Protein 4UUR (pdb70)

Foldseek 3Di:
DWQCVLLPHLVLLLQLLVQLLVCLVPPDLNVVVNVVDDDDCPVVSVQSSCCSNVVRPHPNSNCVPPNDCPVLVVLVVDAAAPSNLVSSLVSSLVSLVVRPPPPVVSVVVSVVSSVVSVSNHDHD/DFLCVLLVHLVSLLQLLVQLVVCCCPPVLNPVVVVVDDDDCPVVSVLSSLPSCVVSPHDNRNCVPPNDPVPLVVLVVDAAAPSNLVSSLVSSLVSLVVRPPPPVSSVVVSVVSNVVSVVNHPDD

CATH classification: 1.10.490.10

Secondary structure (DSSP, 8-state):
--HHHHTTTHHHHHHHHHHHHHHHTT-GGGHHHHHTSPSP-HHHHHHHHHHHHHHTTS--SHHHHH----HHHHTTTS---HHHHHHHHHHHHHHHHHH---HHHHHHHHHHHHHHHHHH----/--HHHHTTTHHHHHHHHHHHHHHHTT-GGGHHHHHTS-S-SHHHHHHHHHHHHHHTTS--HHHHHH----HHHHHTTS---HHHHHHHHHHHHHHHHHH---HHHHHHHHHHHHHHHHHH----

Nearest PDB structures (foldseek):
  4uur-assembly2_B  TM=1.002E+00  e=1.959E-17  Pseudoalteromonas haloplanktis
  2xyk-assembly1_A  TM=9.736E-01  e=2.071E-09  Agrobacterium tumefaciens
  5v3u-assembly1_A  TM=9.401E-01  e=1.567E-07  Bacillus anthracis
  5v3v-assembly1_B  TM=9.291E-01  e=1.345E-07  Bacillus anthracis
  5d1v-assembly1_B  TM=9.268E-01  e=1.649E-07  Chloroflexus aurantiacus J-10-fl

Organism: Pseudoalteromonas translucida (strain TAC 125) (NCBI:txid326442)

Structure (mmCIF, N/CA/C/O backbone):
data_4UUR
#
_entry.id   4UUR
#
_cell.length_a   42.910
_cell.length_b   72.250
_cell.length_c   88.310
_cell.angle_alpha   90.00
_cell.angle_beta   90.00
_cell.angle_gamma   90.00
#
_symmetry.space_group_name_H-M   'P 21 21 21'
#
loop_
_entity.id
_entity.type
_entity.pdbx_description
1 polymer 'PUTATIVE HEMOGLOBIN-LIKE OXYGEN-BINDING PROTEIN'
2 non-polymer 'PROTOPORPHYRIN IX CONTAINING FE'
3 water water
#
loop_
_atom_site.group_PDB
_atom_site.id
_atom_site.type_symbol
_atom_site.label_atom_id
_atom_site.label_alt_id
_atom_site.label_comp_id
_atom_site.label_asym_id
_atom_site.label_entity_id
_atom_site.label_seq_id
_atom_site.pdbx_PDB_ins_code
_atom_site.Cartn_x
_atom_site.Cartn_y
_atom_site.Cartn_z
_atom_site.occupancy
_atom_site.B_iso_or_equiv
_atom_site.auth_seq_id
_atom_site.auth_comp_id
_atom_site.auth_asym_id
_atom_site.auth_atom_id
_atom_site.pdbx_PDB_model_num
ATOM 1 N N . LYS A 1 22 ? 19.827 19.698 60.716 1.00 51.59 22 LYS A N 1
ATOM 2 C CA . LYS A 1 22 ? 19.742 21.186 60.909 1.00 54.99 22 LYS A CA 1
ATOM 3 C C . LYS A 1 22 ? 20.324 21.858 59.667 1.00 53.13 22 LYS A C 1
ATOM 4 O O . LYS A 1 22 ? 21.346 21.417 59.147 1.00 57.59 22 LYS A O 1
ATOM 10 N N . THR A 1 23 ? 19.663 22.894 59.170 1.00 52.28 23 THR A N 1
ATOM 11 C CA . THR A 1 23 ? 20.140 23.642 57.993 1.00 50.89 23 THR A CA 1
ATOM 12 C C . THR A 1 23 ? 21.193 24.689 58.357 1.00 54.33 23 THR A C 1
ATOM 13 O O . THR A 1 23 ? 21.252 25.146 59.513 1.00 56.33 23 THR A O 1
ATOM 17 N N . PRO A 1 24 ? 22.030 25.083 57.373 1.00 53.72 24 PRO A N 1
ATOM 18 C CA . PRO A 1 24 ? 22.964 26.187 57.554 1.00 48.48 24 PRO A CA 1
ATOM 19 C C . PRO A 1 24 ? 22.276 27.430 58.106 1.00 46.91 24 PRO A C 1
ATOM 20 O O . PRO A 1 24 ? 22.781 28.070 59.027 1.00 48.75 24 PRO A O 1
ATOM 24 N N . TYR A 1 25 ? 21.106 27.745 57.579 1.00 47.15 25 TYR A N 1
ATOM 25 C CA . TYR A 1 25 ? 20.316 28.853 58.088 1.00 45.49 25 TYR A CA 1
ATOM 26 C C . TYR A 1 25 ? 20.088 28.704 59.566 1.00 52.24 25 TYR A C 1
ATOM 27 O O . TYR A 1 25 ? 20.230 29.674 60.321 1.00 54.51 25 TYR A O 1
ATOM 36 N N . GLU A 1 26 ? 19.730 27.495 59.997 1.00 53.88 26 GLU A N 1
ATOM 37 C CA . GLU A 1 26 ? 19.394 27.288 61.420 1.00 55.96 26 GLU A CA 1
ATOM 38 C C . GLU A 1 26 ? 20.642 27.424 62.300 1.00 45.69 26 GLU A C 1
ATOM 39 O O . GLU A 1 26 ? 20.618 28.152 63.272 1.00 44.44 26 GLU A O 1
ATOM 45 N N . ILE A 1 27 ? 21.711 26.745 61.905 1.00 39.71 27 ILE A N 1
ATOM 46 C CA . ILE A 1 27 ? 22.968 26.744 62.597 1.00 40.76 27 ILE A CA 1
ATOM 47 C C . ILE A 1 27 ? 23.535 28.163 62.767 1.00 43.26 27 ILE A C 1
ATOM 48 O O . ILE A 1 27 ? 24.008 28.509 63.830 1.00 41.92 27 ILE A O 1
ATOM 53 N N . LEU A 1 28 ? 23.453 28.986 61.717 1.00 47.29 28 LEU A N 1
ATOM 54 C CA . LEU A 1 28 ? 23.921 30.385 61.744 1.00 45.40 28 LEU A CA 1
ATOM 55 C C . LEU A 1 28 ? 22.989 31.393 62.428 1.00 43.71 28 LEU A C 1
ATOM 56 O O . LEU A 1 28 ? 23.276 32.578 62.390 1.00 44.44 28 LEU A O 1
ATOM 61 N N . GLY A 1 29 ? 21.884 30.952 63.040 1.00 45.30 29 GLY A N 1
ATOM 62 C CA . GLY A 1 29 ? 21.000 31.866 63.794 1.00 41.57 29 GLY A CA 1
ATOM 63 C C . GLY A 1 29 ? 19.895 32.484 62.976 1.00 45.34 29 GLY A C 1
ATOM 64 O O . GLY A 1 29 ? 19.304 33.475 63.389 1.00 45.55 29 GLY A O 1
ATOM 65 N N . GLY A 1 30 ? 19.619 31.917 61.802 1.00 42.56 30 GLY A N 1
ATOM 66 C CA . GLY A 1 30 ? 18.567 32.417 60.940 1.00 41.48 30 GLY A CA 1
ATOM 67 C C . GLY A 1 30 ? 18.854 33.740 60.220 1.00 47.38 30 GLY A C 1
ATOM 68 O O . GLY A 1 30 ? 19.941 33.945 59.655 1.00 48.34 30 GLY A O 1
ATOM 69 N N . GLU A 1 31 ? 17.854 34.615 60.236 1.00 45.54 31 GLU A N 1
ATOM 70 C CA . GLU A 1 31 ? 17.855 35.877 59.527 1.00 50.70 31 GLU A CA 1
ATOM 71 C C . GLU A 1 31 ? 19.050 36.765 59.869 1.00 49.17 31 GLU A C 1
ATOM 72 O O . GLU A 1 31 ? 19.790 37.201 58.949 1.00 48.10 31 GLU A O 1
ATOM 78 N N . ALA A 1 32 ? 19.198 37.046 61.166 1.00 41.77 32 ALA A N 1
ATOM 79 C CA . ALA A 1 32 ? 20.312 37.810 61.706 1.00 43.97 32 ALA A CA 1
ATOM 80 C C . ALA A 1 32 ? 21.703 37.276 61.256 1.00 40.26 32 ALA A C 1
ATOM 81 O O . ALA A 1 32 ? 22.616 38.051 61.028 1.00 44.87 32 ALA A O 1
ATOM 83 N N . GLY A 1 33 ? 21.815 35.964 61.102 1.00 38.78 33 GLY A N 1
ATOM 84 C CA . GLY A 1 33 ? 23.010 35.320 60.588 1.00 37.79 33 GLY A CA 1
ATOM 85 C C . GLY A 1 33 ? 23.210 35.572 59.106 1.00 40.62 33 GLY A C 1
ATOM 86 O O . GLY A 1 33 ? 24.310 35.876 58.671 1.00 38.20 33 GLY A O 1
ATOM 87 N N . ALA A 1 34 ? 22.154 35.407 58.309 1.00 41.22 34 ALA A N 1
ATOM 88 C CA . ALA A 1 34 ? 22.227 35.702 56.872 1.00 40.13 34 ALA A CA 1
ATOM 89 C C . ALA A 1 34 ? 22.514 37.181 56.615 1.00 38.01 34 ALA A C 1
ATOM 90 O O . ALA A 1 34 ? 23.384 37.512 55.826 1.00 34.95 34 ALA A O 1
ATOM 92 N N . LEU A 1 35 ? 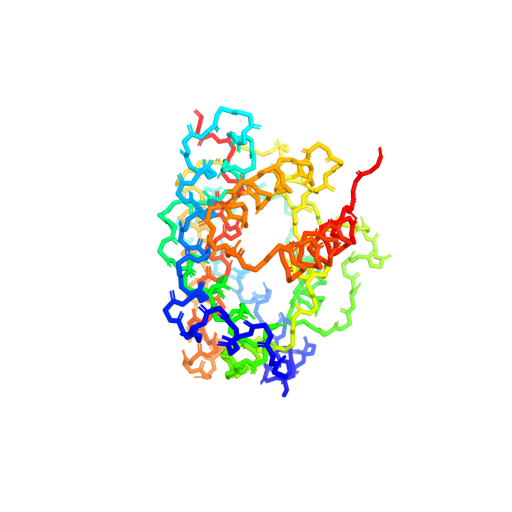21.780 38.061 57.294 1.00 37.83 35 LEU A N 1
ATOM 93 C CA . LEU A 1 35 ? 22.046 39.504 57.238 1.00 36.66 35 LEU A CA 1
ATOM 94 C C . LEU A 1 35 ? 23.495 39.838 57.555 1.00 36.18 35 LEU A C 1
ATOM 95 O O . LEU A 1 35 ? 24.104 40.577 56.807 1.00 30.98 35 LEU A O 1
ATOM 100 N N . ALA A 1 36 ? 24.026 39.300 58.651 1.00 33.51 36 ALA A N 1
ATOM 101 C CA . ALA A 1 36 ? 25.407 39.590 59.053 1.00 34.88 36 ALA A CA 1
ATOM 102 C C . ALA A 1 36 ? 26.428 39.138 58.039 1.00 31.32 36 ALA A C 1
ATOM 103 O O . ALA A 1 36 ? 27.413 39.804 57.867 1.00 34.60 36 ALA A O 1
ATOM 105 N N . ILE A 1 37 ? 26.217 38.005 57.386 1.00 33.53 37 ILE A N 1
ATOM 106 C CA . ILE A 1 37 ? 27.115 37.555 56.315 1.00 32.97 37 ILE A CA 1
ATOM 107 C C . ILE A 1 37 ? 27.106 38.482 55.068 1.00 32.54 37 ILE A C 1
ATOM 108 O O . ILE A 1 37 ? 28.167 38.844 54.488 1.00 30.62 37 ILE A O 1
ATOM 113 N N . ALA A 1 38 ? 25.908 38.848 54.655 1.00 29.86 38 ALA A N 1
ATOM 114 C CA . ALA A 1 38 ? 25.724 39.680 53.494 1.00 30.18 38 ALA A CA 1
ATOM 115 C C . ALA A 1 38 ? 26.395 41.027 53.737 1.00 30.67 38 ALA A C 1
ATOM 116 O O . ALA A 1 38 ? 27.123 41.555 52.885 1.00 30.08 38 ALA A O 1
ATOM 118 N N . ASN A 1 39 ? 26.160 41.585 54.919 1.00 27.66 39 ASN A N 1
ATOM 119 C CA . ASN A 1 39 ? 26.692 42.865 55.230 1.00 27.70 39 ASN A CA 1
ATOM 120 C C . ASN A 1 39 ? 28.160 42.885 55.449 1.00 26.04 39 ASN A C 1
ATOM 121 O O . ASN A 1 39 ? 28.782 43.822 55.028 1.00 26.99 39 ASN A O 1
ATOM 126 N N . ARG A 1 40 ? 28.696 41.898 56.135 1.00 25.26 40 ARG A N 1
ATOM 127 C CA . ARG A 1 40 ? 30.140 41.772 56.358 1.00 25.70 40 ARG A CA 1
ATOM 128 C C . ARG A 1 40 ? 30.883 41.615 55.024 1.00 25.81 40 ARG A C 1
ATOM 129 O O . ARG A 1 40 ? 31.945 42.203 54.827 1.00 25.75 40 ARG A O 1
ATOM 137 N N . PHE A 1 41 ? 30.317 40.814 54.124 1.00 24.66 41 PHE A N 1
ATOM 138 C CA . PHE A 1 41 ? 30.867 40.587 52.784 1.00 25.98 41 PHE A CA 1
ATOM 139 C C . PHE A 1 41 ? 31.117 41.909 52.056 1.00 25.84 41 PHE A C 1
ATOM 140 O O . PHE A 1 41 ? 32.218 42.159 51.592 1.00 27.40 41 PHE A O 1
ATOM 148 N N . TYR A 1 42 ? 30.092 42.753 51.976 1.00 24.32 42 TYR A N 1
ATOM 149 C CA . TYR A 1 42 ? 30.201 44.031 51.281 1.00 24.41 42 TYR A CA 1
ATOM 150 C C . TYR A 1 42 ? 31.025 45.021 52.089 1.00 25.51 42 TYR A C 1
ATOM 151 O O . TYR A 1 42 ? 31.714 45.873 51.532 1.00 26.19 42 TYR A O 1
ATOM 160 N N . ASP A 1 43 ? 30.969 44.917 53.407 1.00 24.14 43 ASP A N 1
ATOM 161 C CA . ASP A 1 43 ? 31.760 45.796 54.243 1.00 26.27 43 ASP A CA 1
ATOM 162 C C . ASP A 1 43 ? 33.240 45.650 53.962 1.00 27.67 43 ASP A C 1
ATOM 163 O O . ASP A 1 43 ? 33.974 46.639 53.882 1.00 31.53 43 ASP A O 1
ATOM 168 N N . ILE A 1 44 ? 33.655 44.403 53.766 1.00 27.51 44 ILE A N 1
ATOM 169 C CA . ILE A 1 44 ? 35.033 44.054 53.488 1.00 28.32 44 ILE A CA 1
ATOM 170 C C . ILE A 1 44 ? 35.376 44.377 52.038 1.00 29.92 44 ILE A C 1
ATOM 171 O O . ILE A 1 44 ? 36.452 44.936 51.766 1.00 30.91 44 ILE A O 1
ATOM 176 N N . MET A 1 45 ? 34.464 44.033 51.117 1.00 28.87 45 MET A N 1
ATOM 177 C CA . MET A 1 45 ? 34.679 44.295 49.714 1.00 29.72 45 MET A CA 1
ATOM 178 C C . MET A 1 45 ? 34.960 45.765 49.465 1.00 32.62 45 MET A C 1
ATOM 179 O O . MET A 1 45 ? 35.789 46.099 48.601 1.00 32.46 45 MET A O 1
ATOM 184 N N . ALA A 1 46 ? 34.220 46.621 50.181 1.00 31.62 46 ALA A N 1
ATOM 185 C CA . ALA A 1 46 ? 34.230 48.065 49.963 1.00 32.80 46 ALA A CA 1
ATOM 186 C C . ALA A 1 46 ? 35.494 48.792 50.481 1.00 32.01 46 ALA A C 1
ATOM 187 O O . ALA A 1 46 ? 35.690 49.984 50.225 1.00 32.81 46 ALA A O 1
ATOM 189 N N . THR A 1 47 ? 36.353 48.093 51.188 1.00 32.93 47 THR A N 1
ATOM 190 C CA . THR A 1 47 ? 37.508 48.737 51.741 1.00 35.14 47 THR A CA 1
ATOM 191 C C . THR A 1 47 ? 38.796 48.013 51.551 1.00 34.60 47 THR A C 1
ATOM 192 O O . THR A 1 47 ? 39.818 48.525 51.884 1.00 34.22 47 THR A O 1
ATOM 196 N N . ASP A 1 48 ? 38.749 46.791 51.074 1.00 41.32 48 ASP A N 1
ATOM 197 C CA . ASP A 1 48 ? 39.950 46.010 51.051 1.00 44.45 48 ASP A CA 1
ATOM 198 C C . ASP A 1 48 ? 40.545 46.234 49.681 1.00 42.53 48 ASP A C 1
ATOM 199 O O . ASP A 1 48 ? 39.807 46.294 48.686 1.00 40.98 48 ASP A O 1
ATOM 204 N N . GLU A 1 49 ? 41.871 46.347 49.642 1.00 43.26 49 GLU A N 1
ATOM 205 C CA . GLU A 1 49 ? 42.569 46.821 48.439 1.00 47.87 49 GLU A CA 1
ATOM 206 C C . GLU A 1 49 ? 42.462 45.795 47.360 1.00 38.47 49 GLU A C 1
ATOM 207 O O . GLU A 1 49 ? 41.986 46.072 46.277 1.00 42.74 49 GLU A O 1
ATOM 213 N N . TYR A 1 50 ? 42.862 44.580 47.653 1.00 35.44 50 TYR A N 1
ATOM 214 C CA . TYR A 1 50 ? 42.796 43.549 46.637 1.00 35.57 50 TYR A CA 1
ATOM 215 C C . TYR A 1 50 ? 41.440 43.387 45.930 1.00 35.08 50 TYR A C 1
ATOM 216 O O . TYR A 1 50 ? 41.397 42.766 44.884 1.00 32.29 50 TYR A O 1
ATOM 225 N N . ALA A 1 51 ? 40.334 43.868 46.527 1.00 36.48 51 ALA A N 1
ATOM 226 C CA . ALA A 1 51 ? 39.003 43.704 45.921 1.00 37.56 51 ALA A CA 1
ATOM 227 C C . ALA A 1 51 ? 38.430 44.996 45.296 1.00 36.88 51 ALA A C 1
ATOM 228 O O . ALA A 1 51 ? 37.275 44.989 44.784 1.00 32.94 51 ALA A O 1
ATOM 230 N N . LYS A 1 52 ? 39.194 46.087 45.313 1.00 33.86 52 LYS A N 1
ATOM 231 C CA . LYS A 1 52 ? 38.737 47.306 44.637 1.00 37.68 52 LYS A CA 1
ATOM 232 C C . LYS A 1 52 ? 38.141 47.008 43.253 1.00 35.01 52 LYS A C 1
ATOM 233 O O . LYS A 1 52 ? 37.085 47.505 42.926 1.00 38.70 52 LYS A O 1
ATOM 239 N N . PRO A 1 53 ? 38.800 46.181 42.448 1.00 35.02 53 PRO A N 1
ATOM 240 C CA . PRO A 1 53 ? 38.246 45.947 41.118 1.00 35.22 53 PRO A CA 1
ATOM 241 C C . PRO A 1 53 ? 36.841 45.347 41.156 1.00 32.72 53 PRO A C 1
ATOM 242 O O . PRO A 1 53 ? 35.945 45.845 40.510 1.00 29.16 53 PRO A O 1
ATOM 246 N N . LEU A 1 54 ? 36.637 44.340 41.988 1.00 31.44 54 LEU A N 1
ATOM 247 C CA . LEU A 1 54 ? 35.309 43.794 42.187 1.00 27.70 54 LEU A CA 1
ATOM 248 C C . LEU A 1 54 ? 34.336 44.835 42.733 1.00 27.65 54 LEU A C 1
ATOM 249 O O . LEU A 1 54 ? 33.192 44.917 42.297 1.00 30.67 54 LEU A O 1
ATOM 254 N N . TYR A 1 55 ? 34.794 45.650 43.669 1.00 28.21 55 TYR A N 1
ATOM 255 C CA . TYR A 1 55 ? 34.008 46.691 44.248 1.00 28.63 55 TYR A CA 1
ATOM 256 C C . TYR A 1 55 ? 33.524 47.722 43.213 1.00 29.57 55 TYR A C 1
ATOM 257 O O . TYR A 1 55 ? 32.356 48.142 43.206 1.00 30.06 55 TYR A O 1
ATOM 266 N N . ASP A 1 56 ? 34.430 48.117 42.353 1.00 33.62 56 ASP A N 1
ATOM 267 C CA . ASP A 1 56 ? 34.166 49.073 41.275 1.00 34.50 56 ASP A CA 1
ATOM 268 C C . ASP A 1 56 ? 33.117 48.601 40.207 1.00 35.50 56 ASP A C 1
ATOM 269 O O . ASP A 1 56 ? 32.580 49.388 39.444 1.00 37.63 56 ASP A O 1
ATOM 274 N N . MET A 1 57 ? 32.799 47.330 40.157 1.00 34.72 57 MET A N 1
ATOM 275 C CA . MET A 1 57 ? 31.721 46.890 39.315 1.00 35.53 57 MET A CA 1
ATOM 276 C C . MET A 1 57 ? 30.353 47.212 39.959 1.00 33.64 57 MET A C 1
ATOM 277 O O . MET A 1 57 ? 29.287 47.090 39.319 1.00 29.94 57 MET A O 1
ATOM 282 N N . HIS A 1 58 ? 30.370 47.638 41.211 1.00 30.47 58 HIS A N 1
ATOM 283 C CA . HIS A 1 58 ? 29.110 47.902 41.895 1.00 32.30 58 HIS A CA 1
ATOM 284 C C . HIS A 1 58 ? 28.795 49.403 41.912 1.00 34.21 58 HIS A C 1
ATOM 285 O O . HIS A 1 58 ? 29.457 50.149 42.592 1.00 36.19 58 HIS A O 1
ATOM 292 N N . PRO A 1 59 ? 27.762 49.837 41.187 1.00 38.70 59 PRO A N 1
ATOM 293 C CA . PRO A 1 59 ? 27.336 51.238 41.276 1.00 39.81 59 PRO A CA 1
ATOM 294 C C . PRO A 1 59 ? 26.799 51.536 42.672 1.00 41.71 59 PRO A C 1
ATOM 295 O O .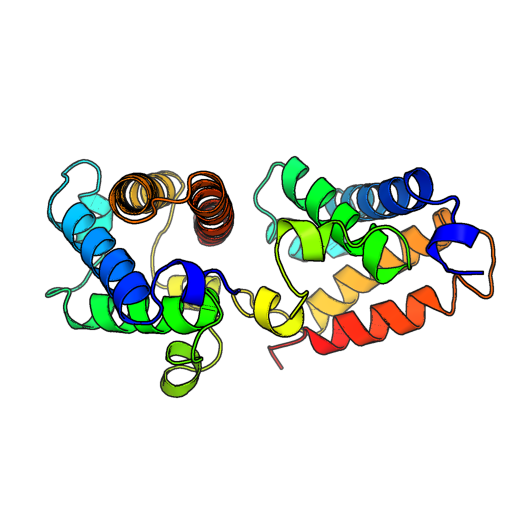 PRO A 1 59 ? 26.068 50.731 43.247 1.00 42.30 59 PRO A O 1
ATOM 299 N N . LEU A 1 60 ? 27.206 52.663 43.234 1.00 39.90 60 LEU A N 1
ATOM 300 C CA . LEU A 1 60 ? 26.883 52.950 44.605 1.00 42.75 60 LEU A CA 1
ATOM 301 C C . LEU A 1 60 ? 25.549 53.650 44.636 1.00 47.81 60 LEU A C 1
ATOM 302 O O . LEU A 1 60 ? 25.069 54.109 43.603 1.00 54.71 60 LEU A O 1
ATOM 307 N N . PRO A 1 61 ? 24.908 53.697 45.802 1.00 42.15 61 PRO A N 1
ATOM 308 C CA . PRO A 1 61 ? 25.293 53.037 47.027 1.00 38.19 61 PRO A CA 1
ATOM 309 C C . PRO A 1 61 ? 24.898 51.553 47.002 1.00 37.79 61 PRO A C 1
ATOM 310 O O . PRO A 1 61 ? 24.074 51.146 46.179 1.00 37.53 61 PRO A O 1
ATOM 314 N N . LEU A 1 62 ? 25.448 50.780 47.945 1.00 34.67 62 LEU A N 1
ATOM 315 C CA . LEU A 1 62 ? 25.190 49.354 48.064 1.00 34.07 62 LEU A CA 1
ATOM 316 C C . LEU A 1 62 ? 23.886 48.897 48.708 1.00 35.29 62 LEU A C 1
ATOM 317 O O . LEU A 1 62 ? 23.663 47.680 48.875 1.00 33.26 62 LEU A O 1
ATOM 322 N N . ASP A 1 63 ? 23.007 49.820 49.046 1.00 37.91 63 ASP A N 1
ATOM 323 C CA . ASP A 1 63 ? 21.836 49.454 49.868 1.00 41.54 63 ASP A CA 1
ATOM 324 C C . ASP A 1 63 ? 21.021 48.306 49.266 1.00 39.19 63 ASP A C 1
ATOM 325 O O . ASP A 1 63 ? 20.718 47.307 49.951 1.00 38.48 63 ASP A O 1
ATOM 330 N N . ARG A 1 64 ? 20.724 48.400 47.974 1.00 36.18 64 ARG A N 1
ATOM 331 C CA . ARG A 1 64 ? 19.854 47.405 47.337 1.00 38.99 64 ARG A CA 1
ATOM 332 C C . ARG A 1 64 ? 20.539 46.044 47.199 1.00 39.64 64 ARG A C 1
ATOM 333 O O . ARG A 1 64 ? 19.875 45.022 47.456 1.00 39.32 64 ARG A O 1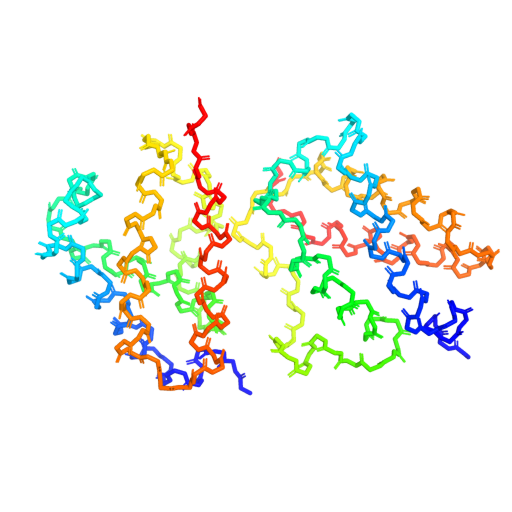
ATOM 341 N N . ILE A 1 65 ? 21.816 46.020 46.762 1.00 30.45 65 ILE A N 1
ATOM 342 C CA . ILE A 1 65 ? 22.510 44.744 46.581 1.00 32.44 65 ILE A CA 1
ATOM 343 C C . ILE A 1 65 ? 22.799 44.056 47.934 1.00 30.99 65 ILE A C 1
ATOM 344 O O . ILE A 1 65 ? 22.801 42.826 48.016 1.00 29.01 65 ILE A O 1
ATOM 349 N N . ARG A 1 66 ? 23.060 44.846 48.985 1.00 29.92 66 ARG A N 1
ATOM 350 C CA . ARG A 1 66 ? 23.147 44.281 50.314 1.00 30.34 66 ARG A CA 1
ATOM 351 C C . ARG A 1 66 ? 21.859 43.474 50.638 1.00 31.33 66 ARG A C 1
ATOM 352 O O . ARG A 1 66 ? 21.933 42.297 51.056 1.00 26.96 66 ARG A O 1
ATOM 360 N N . GLN A 1 67 ? 20.713 44.120 50.422 1.00 32.13 67 GLN A N 1
ATOM 361 C CA . GLN A 1 67 ? 19.393 43.558 50.698 1.00 34.11 67 GLN A CA 1
ATOM 362 C C . GLN A 1 67 ? 19.112 42.363 49.785 1.00 32.92 67 GLN A C 1
ATOM 363 O O . GLN A 1 67 ? 18.719 41.293 50.234 1.00 31.15 67 GLN A O 1
ATOM 369 N N . VAL A 1 68 ? 19.355 42.524 48.495 1.00 34.65 68 VAL A N 1
ATOM 370 C CA . VAL A 1 68 ? 19.128 41.426 47.545 1.00 32.51 68 VAL A CA 1
ATOM 371 C C . VAL A 1 68 ? 19.981 40.220 47.865 1.00 33.02 68 VAL A C 1
ATOM 372 O O . VAL A 1 68 ? 19.479 39.111 47.900 1.00 33.68 68 VAL A O 1
ATOM 376 N N . PHE A 1 69 ? 21.285 40.417 48.086 1.00 36.97 69 PHE A N 1
ATOM 377 C CA . PHE A 1 69 ? 22.172 39.291 48.411 1.00 33.12 69 PHE A CA 1
ATOM 378 C C . PHE A 1 69 ? 21.679 38.591 49.671 1.00 33.23 69 PHE A C 1
ATOM 379 O O . PHE A 1 69 ? 21.717 37.381 49.733 1.00 32.65 69 PHE A O 1
ATOM 387 N N . PHE A 1 70 ? 21.236 39.345 50.670 1.00 32.25 70 PHE A N 1
ATOM 388 C CA . PHE A 1 70 ? 20.651 38.750 51.884 1.00 37.80 70 PHE A CA 1
ATOM 389 C C . PHE A 1 70 ? 19.455 37.849 51.546 1.00 41.51 70 PHE A C 1
ATOM 390 O O . PHE A 1 70 ? 19.416 36.666 51.947 1.00 40.95 70 PHE A O 1
ATOM 398 N N . GLU A 1 71 ? 18.497 38.420 50.803 1.00 41.56 71 GLU A N 1
ATOM 399 C CA . GLU A 1 71 ? 17.340 37.691 50.313 1.00 39.36 71 GLU A CA 1
ATOM 400 C C . GLU A 1 71 ? 17.782 36.420 49.674 1.00 37.68 71 GLU A C 1
ATOM 401 O O . GLU A 1 71 ? 17.174 35.383 49.897 1.00 39.05 71 GLU A O 1
ATOM 407 N N . PHE A 1 72 ? 18.867 36.468 48.902 1.00 38.64 72 PHE A N 1
ATOM 408 C CA . PHE A 1 72 ? 19.349 35.230 48.258 1.00 41.27 72 PHE A CA 1
ATOM 409 C C . PHE A 1 72 ? 19.848 34.231 49.262 1.00 42.15 72 PHE A C 1
ATOM 410 O O . PHE A 1 72 ? 19.477 33.047 49.198 1.00 48.36 72 PHE A O 1
ATOM 418 N N . LEU A 1 73 ? 20.662 34.719 50.195 1.00 42.67 73 LEU A N 1
ATOM 419 C CA . LEU A 1 73 ? 21.242 33.872 51.256 1.00 40.17 73 LEU A CA 1
ATOM 420 C C . LEU A 1 73 ? 20.172 33.230 52.140 1.00 36.18 73 LEU A C 1
ATOM 421 O O . LEU A 1 73 ? 20.302 32.084 52.487 1.00 35.29 73 LEU A O 1
ATOM 426 N N . SER A 1 74 ? 19.120 33.949 52.497 1.00 38.10 74 SER A N 1
ATOM 427 C CA . SER A 1 74 ? 18.086 33.311 53.293 1.00 41.38 74 SER A CA 1
ATOM 428 C C . SER A 1 74 ? 17.578 31.984 52.677 1.00 42.78 74 SER A C 1
ATOM 429 O O . SER A 1 74 ? 17.466 31.005 53.379 1.00 48.34 74 SER A O 1
ATOM 432 N N . GLY A 1 75 ? 17.317 31.925 51.378 1.00 39.79 75 GLY A N 1
ATOM 433 C CA . GLY A 1 75 ? 16.898 30.676 50.782 1.00 40.33 75 GLY A CA 1
ATOM 434 C C . GLY A 1 75 ? 18.011 29.712 50.449 1.00 39.95 75 GLY A C 1
ATOM 435 O O . GLY A 1 75 ? 17.885 28.520 50.637 1.00 41.00 75 GLY A O 1
ATOM 436 N N . TRP A 1 76 ? 19.125 30.206 49.937 1.00 40.61 76 TRP A N 1
ATOM 437 C CA . TRP A 1 76 ? 20.250 29.314 49.640 1.00 40.61 76 TRP A CA 1
ATOM 438 C C . TRP A 1 76 ? 20.741 28.540 50.878 1.00 42.55 76 TRP A C 1
ATOM 439 O O . TRP A 1 76 ? 21.380 27.494 50.741 1.00 41.96 76 TRP A O 1
ATOM 450 N N . LEU A 1 77 ? 20.491 29.089 52.069 1.00 42.43 77 LEU A N 1
ATOM 451 C CA . LEU A 1 77 ? 20.844 28.421 53.350 1.00 45.10 77 LEU A CA 1
ATOM 452 C C . LEU A 1 77 ? 19.656 27.655 54.033 1.00 50.87 77 LEU A C 1
ATOM 453 O O . LEU A 1 77 ? 19.824 27.016 55.081 1.00 59.63 77 LEU A O 1
ATOM 458 N N . GLY A 1 78 ? 18.458 27.735 53.464 1.00 48.94 78 GLY A N 1
ATOM 459 C CA . GLY A 1 78 ? 17.337 26.922 53.920 1.00 43.49 78 GLY A CA 1
ATOM 460 C C . GLY A 1 78 ? 16.380 27.696 54.758 1.00 42.93 78 GLY A C 1
ATOM 461 O O . GLY A 1 78 ? 15.712 27.120 55.552 1.00 54.69 78 GLY A O 1
ATOM 462 N N . GLY A 1 79 ? 16.365 29.014 54.656 1.00 44.16 79 GLY A N 1
ATOM 463 C CA . GLY A 1 79 ? 15.363 29.840 55.326 1.00 45.06 79 GLY A CA 1
ATOM 464 C C . GLY A 1 79 ? 14.311 30.183 54.298 1.00 45.09 79 GLY A C 1
ATOM 465 O O . GLY A 1 79 ? 14.235 29.533 53.269 1.00 47.31 79 GLY A O 1
ATOM 466 N N . PRO A 1 80 ? 13.499 31.209 54.558 1.00 47.97 80 PRO A N 1
ATOM 467 C CA . PRO A 1 80 ? 12.595 31.648 53.506 1.00 52.86 80 PRO A CA 1
ATOM 468 C C . PRO A 1 80 ? 13.308 32.014 52.192 1.00 58.70 80 PRO A C 1
ATOM 469 O O . PRO A 1 80 ? 14.217 32.837 52.204 1.00 60.48 80 PRO A O 1
ATOM 473 N N . ASP A 1 81 ? 12.910 31.371 51.089 1.00 68.22 81 ASP A N 1
ATOM 474 C CA . ASP A 1 81 ? 13.246 31.836 49.737 1.00 66.57 81 ASP A CA 1
ATOM 475 C C . ASP A 1 81 ? 12.698 33.210 49.641 1.00 63.05 81 ASP A C 1
ATOM 476 O O . ASP A 1 81 ? 11.548 33.368 49.274 1.00 67.63 81 ASP A O 1
ATOM 481 N N . LEU A 1 82 ? 13.485 34.205 50.015 1.00 56.13 82 LEU A N 1
ATOM 482 C CA . LEU A 1 82 ? 13.031 35.570 49.907 1.00 55.59 82 LEU A CA 1
ATOM 483 C C . LEU A 1 82 ? 13.359 36.074 48.508 1.00 53.25 82 LEU A C 1
ATOM 484 O O . LEU A 1 82 ? 12.662 36.934 47.982 1.00 53.35 82 LEU A O 1
ATOM 489 N N . PHE A 1 83 ? 14.429 35.532 47.934 1.00 53.38 83 PHE A N 1
ATOM 490 C CA . PHE A 1 83 ? 14.880 35.874 46.582 1.00 57.64 83 PHE A CA 1
ATOM 491 C C . PHE A 1 83 ? 13.898 35.317 45.589 1.00 58.19 83 PHE A C 1
ATOM 492 O O . PHE A 1 83 ? 13.235 36.087 44.898 1.00 64.72 83 PHE A O 1
ATOM 500 N N . VAL A 1 84 ? 13.773 33.993 45.541 1.00 53.19 84 VAL A N 1
ATOM 501 C CA . VAL A 1 84 ? 12.826 33.372 44.622 1.00 57.76 84 VAL A CA 1
ATOM 502 C C . VAL A 1 84 ? 11.376 33.887 44.798 1.00 61.45 84 VAL A C 1
ATOM 503 O O . VAL A 1 84 ? 10.622 33.893 43.846 1.00 70.10 84 VAL A O 1
ATOM 507 N N . ALA A 1 85 ? 10.990 34.322 45.989 1.00 60.05 85 ALA A N 1
ATOM 508 C CA . ALA A 1 85 ? 9.695 34.977 46.163 1.00 64.04 85 ALA A CA 1
ATOM 509 C C . ALA A 1 85 ? 9.626 36.277 45.379 1.00 63.87 85 ALA A C 1
ATOM 510 O O . ALA A 1 85 ? 8.623 36.577 44.753 1.00 71.56 85 ALA A O 1
ATOM 512 N N . LYS A 1 86 ? 10.677 37.069 45.442 1.00 64.12 86 LYS A N 1
ATOM 513 C CA . LYS A 1 86 ? 10.601 38.442 44.971 1.00 66.72 86 LYS A CA 1
ATOM 514 C C . LYS A 1 86 ? 11.214 38.655 43.589 1.00 68.01 86 LYS A C 1
ATOM 515 O O . LYS A 1 86 ? 10.815 39.575 42.892 1.00 77.96 86 LYS A O 1
ATOM 521 N N . HIS A 1 87 ? 12.182 37.825 43.197 1.00 62.73 87 HIS A N 1
ATOM 522 C CA . HIS A 1 87 ? 12.930 38.033 41.950 1.00 58.70 87 HIS A CA 1
ATOM 523 C C . HIS A 1 87 ? 12.904 36.824 41.021 1.00 58.79 87 HIS A C 1
ATOM 524 O O . HIS A 1 87 ? 13.455 36.921 39.932 1.00 61.16 87 HIS A O 1
ATOM 531 N N . GLY A 1 88 ? 12.296 35.697 41.424 1.00 54.90 88 GLY A N 1
ATOM 532 C CA . GLY A 1 88 ? 12.335 34.458 40.621 1.00 53.81 88 GLY A CA 1
ATOM 533 C C . GLY A 1 88 ? 13.590 33.618 40.838 1.00 59.77 88 GLY A C 1
ATOM 534 O O . GLY A 1 88 ? 14.431 33.960 41.650 1.00 63.98 88 GLY A O 1
ATOM 535 N N . HIS A 1 89 ? 13.731 32.519 40.103 1.00 61.09 89 HIS A N 1
ATOM 536 C CA . HIS A 1 89 ? 14.858 31.592 40.287 1.00 69.85 89 HIS A CA 1
ATOM 537 C C . HIS A 1 89 ? 16.256 32.222 40.084 1.00 67.38 89 HIS A C 1
ATOM 538 O O . HIS A 1 89 ? 16.454 32.984 39.148 1.00 66.91 89 HIS A O 1
ATOM 545 N N . PRO A 1 90 ? 17.231 31.889 40.958 1.00 64.33 90 PRO A N 1
ATOM 546 C CA . PRO A 1 90 ? 18.633 32.288 40.886 1.00 64.87 90 PRO A CA 1
ATOM 547 C C . PRO A 1 90 ? 19.300 32.393 39.507 1.00 61.88 90 PRO A C 1
ATOM 548 O O . PRO A 1 90 ? 19.809 33.451 39.144 1.00 63.29 90 PRO A O 1
ATOM 552 N N . MET A 1 91 ? 19.341 31.314 38.750 1.00 60.65 91 MET A N 1
ATOM 553 C CA . MET A 1 91 ? 19.923 31.393 37.424 1.00 64.03 91 MET A CA 1
ATOM 554 C C . MET A 1 91 ? 21.186 32.242 37.509 1.00 54.84 91 MET A C 1
ATOM 555 O O . MET A 1 91 ? 21.461 33.041 36.623 1.00 51.18 91 MET A O 1
ATOM 560 N N . LEU A 1 92 ? 21.940 32.081 38.587 1.00 47.05 92 LEU A N 1
ATOM 561 C CA . LEU A 1 92 ? 23.040 32.990 38.869 1.00 43.56 92 LEU A CA 1
ATOM 562 C C . LEU A 1 92 ? 23.991 33.150 37.699 1.00 40.48 92 LEU A C 1
ATOM 563 O O . LEU A 1 92 ? 24.414 34.275 37.431 1.00 36.06 92 LEU A O 1
ATOM 568 N N . ARG A 1 93 ? 24.346 32.061 37.003 1.00 39.83 93 ARG A N 1
ATOM 569 C CA . ARG A 1 93 ? 25.329 32.184 35.923 1.00 41.31 93 ARG A CA 1
ATOM 570 C C . ARG A 1 93 ? 24.869 33.209 34.901 1.00 38.24 93 ARG A C 1
ATOM 571 O O . ARG A 1 93 ? 25.641 34.085 34.507 1.00 35.24 93 ARG A O 1
ATOM 579 N N . LYS A 1 94 ? 23.586 33.083 34.551 1.00 41.75 94 LYS A N 1
ATOM 580 C CA . LYS A 1 94 ? 22.891 33.883 33.553 1.00 46.40 94 LYS A CA 1
ATOM 581 C C . LYS A 1 94 ? 22.771 35.320 34.025 1.00 40.55 94 LYS A C 1
ATOM 582 O O . LYS A 1 94 ? 23.137 36.250 33.311 1.00 39.85 94 LYS A O 1
ATOM 588 N N . ARG A 1 95 ? 22.235 35.487 35.228 1.00 39.65 95 ARG A N 1
ATOM 589 C CA . ARG A 1 95 ? 22.155 36.795 35.892 1.00 37.78 95 ARG A CA 1
ATOM 590 C C . ARG A 1 95 ? 23.462 37.589 35.936 1.00 33.60 95 ARG A C 1
ATOM 591 O O . ARG A 1 95 ? 23.402 38.789 35.941 1.00 30.84 95 ARG A O 1
ATOM 599 N N . HIS A 1 96 ? 24.620 36.911 35.977 1.00 34.15 96 HIS A N 1
ATOM 600 C CA . HIS A 1 96 ? 25.961 37.543 35.825 1.00 32.96 96 HIS A CA 1
ATOM 601 C C . HIS A 1 96 ? 26.473 37.714 34.429 1.00 33.32 96 HIS A C 1
ATOM 602 O O . HIS A 1 96 ? 27.554 38.303 34.243 1.00 32.32 96 HIS A O 1
ATOM 609 N N . MET A 1 97 ? 25.731 37.228 33.428 1.00 35.67 97 MET A N 1
ATOM 610 C CA . MET A 1 97 ? 26.198 37.312 32.025 1.00 36.72 97 MET A CA 1
ATOM 611 C C . MET A 1 97 ? 26.369 38.742 31.478 1.00 34.16 97 MET A C 1
ATOM 612 O O . MET A 1 97 ? 27.149 38.929 30.531 1.00 36.87 97 MET A O 1
ATOM 617 N N . PRO A 1 98 ? 25.616 39.742 32.016 1.00 29.06 98 PRO A N 1
ATOM 618 C CA . PRO A 1 98 ? 25.897 41.119 31.606 1.00 32.75 98 PRO A CA 1
ATOM 619 C C . PRO A 1 98 ? 27.315 41.554 31.920 1.00 32.09 98 PRO A C 1
ATOM 620 O O . PRO A 1 98 ? 27.789 42.440 31.265 1.00 36.05 98 PRO A O 1
ATOM 624 N N . PHE A 1 99 ? 27.981 40.934 32.909 1.00 32.73 99 PHE A N 1
ATOM 625 C CA . PHE A 1 99 ? 29.329 41.353 33.329 1.00 30.38 99 PHE A CA 1
ATOM 626 C C . PHE A 1 99 ? 30.409 40.444 32.725 1.00 32.04 99 PHE A C 1
ATOM 627 O O . PHE A 1 99 ? 30.172 39.294 32.307 1.00 28.37 99 PHE A O 1
ATOM 635 N N . THR A 1 100 ? 31.611 41.000 32.673 1.00 32.78 100 THR A N 1
ATOM 636 C CA . THR A 1 100 ? 32.804 40.255 32.336 1.00 33.28 100 THR A CA 1
ATOM 637 C C . THR A 1 100 ? 33.382 39.759 33.665 1.00 33.47 100 THR A C 1
ATOM 638 O O . THR A 1 100 ? 33.784 40.544 34.498 1.00 41.76 100 THR A O 1
ATOM 642 N N . ILE A 1 101 ? 33.402 38.455 33.872 1.00 36.36 101 ILE A N 1
ATOM 643 C CA . ILE A 1 101 ? 33.956 37.856 35.098 1.00 36.04 101 ILE A CA 1
ATOM 644 C C . ILE A 1 101 ? 35.059 36.852 34.766 1.00 37.08 101 ILE A C 1
ATOM 645 O O . ILE A 1 101 ? 34.765 35.770 34.262 1.00 37.03 101 ILE A O 1
ATOM 650 N N . ASP A 1 102 ? 36.310 37.208 35.056 1.00 37.89 102 ASP A N 1
ATOM 651 C CA . ASP A 1 102 ? 37.461 36.288 34.922 1.00 40.60 102 ASP A CA 1
ATOM 652 C C . ASP A 1 102 ? 37.876 35.641 36.272 1.00 46.81 102 ASP A C 1
ATOM 653 O O . ASP A 1 102 ? 37.276 35.909 37.315 1.00 48.52 102 ASP A O 1
ATOM 658 N N . GLN A 1 103 ? 38.900 34.783 36.228 1.00 42.25 103 GLN A N 1
ATOM 659 C CA . GLN A 1 103 ? 39.472 34.124 37.392 1.00 43.95 103 GLN A CA 1
ATOM 660 C C . GLN A 1 103 ? 39.821 35.143 38.483 1.00 41.20 103 GLN A C 1
ATOM 661 O O . GLN A 1 103 ? 39.526 34.974 39.672 1.00 43.18 103 GLN A O 1
ATOM 667 N N . ASP A 1 104 ? 40.471 36.201 38.059 1.00 34.04 104 ASP A N 1
ATOM 668 C CA . ASP A 1 104 ? 40.901 37.236 38.954 1.00 37.49 104 ASP A CA 1
ATOM 669 C C . ASP A 1 104 ? 39.737 37.784 39.817 1.00 38.61 104 ASP A C 1
ATOM 670 O O . ASP A 1 104 ? 39.888 37.984 41.033 1.00 42.83 104 ASP A O 1
ATOM 675 N N . LEU A 1 105 ? 38.599 38.038 39.189 1.00 32.76 105 LEU A N 1
ATOM 676 C CA . LEU A 1 105 ? 37.452 38.565 39.896 1.00 34.17 105 LEU A CA 1
ATOM 677 C C . LEU A 1 105 ? 36.770 37.502 40.739 1.00 31.16 105 LEU A C 1
ATOM 678 O O . LEU A 1 105 ? 36.276 37.808 41.814 1.00 32.36 105 LEU A O 1
ATOM 683 N N . ARG A 1 106 ? 36.732 36.272 40.257 1.00 33.26 106 ARG A N 1
ATOM 684 C CA . ARG A 1 106 ? 36.290 35.165 41.073 1.00 36.85 106 ARG A CA 1
ATOM 685 C C . ARG A 1 106 ? 37.099 35.030 42.383 1.00 37.12 106 ARG A C 1
ATOM 686 O O . ARG A 1 106 ? 36.527 34.812 43.449 1.00 32.89 106 ARG A O 1
ATOM 694 N N . ASP A 1 107 ? 38.414 35.178 42.289 1.00 34.57 107 ASP A N 1
ATOM 695 C CA . ASP A 1 107 ? 39.273 35.029 43.460 1.00 36.26 107 ASP A CA 1
ATOM 696 C C . ASP A 1 107 ? 39.083 36.164 44.455 1.00 36.09 107 ASP A C 1
ATOM 697 O O . ASP A 1 107 ? 39.109 35.922 45.652 1.00 33.24 107 ASP A O 1
ATOM 702 N N . GLN A 1 108 ? 38.941 37.394 43.945 1.00 34.33 108 GLN A N 1
ATOM 703 C CA . GLN A 1 108 ? 38.542 38.546 44.751 1.00 33.55 108 GLN A CA 1
ATOM 704 C C . GLN A 1 108 ? 37.214 38.348 45.504 1.00 31.40 108 GLN A C 1
ATOM 705 O O . GLN A 1 108 ? 37.106 38.765 46.667 1.00 31.35 108 GLN A O 1
ATOM 711 N N . TRP A 1 109 ? 36.218 37.777 44.821 1.00 28.21 109 TRP A N 1
ATOM 712 C CA . TRP A 1 109 ? 34.921 37.468 45.419 1.00 25.41 109 TRP A CA 1
ATOM 713 C C . TRP A 1 109 ? 35.099 36.420 46.502 1.00 27.71 109 TRP A C 1
ATOM 714 O O . TRP A 1 109 ? 34.540 36.569 47.605 1.00 27.30 109 TRP A O 1
ATOM 725 N N . MET A 1 110 ? 35.844 35.343 46.205 1.00 28.12 110 MET A N 1
ATOM 726 C CA . MET A 1 110 ? 36.108 34.324 47.242 1.00 30.42 110 MET A CA 1
ATOM 727 C C . MET A 1 110 ? 36.921 34.807 48.446 1.00 31.00 110 MET A C 1
ATOM 728 O O . MET A 1 110 ? 36.602 34.498 49.588 1.00 37.57 110 MET A O 1
ATOM 733 N N . TYR A 1 111 ? 37.943 35.594 48.189 1.00 31.46 111 TYR A N 1
ATOM 734 C CA . TYR A 1 111 ? 38.743 36.212 49.234 1.00 31.26 111 TYR A CA 1
ATOM 735 C C . TYR A 1 111 ? 37.860 36.972 50.230 1.00 32.41 111 TYR A C 1
ATOM 736 O O . TYR A 1 111 ? 37.990 36.798 51.430 1.00 33.16 111 TYR A O 1
ATOM 745 N N . CYS A 1 112 ? 36.949 37.804 49.723 1.00 31.33 112 CYS A N 1
ATOM 746 C CA . CYS A 1 112 ? 35.981 38.484 50.570 1.00 28.53 112 CYS A CA 1
ATOM 747 C C . CYS A 1 112 ? 35.087 37.499 51.309 1.00 28.18 112 CYS A C 1
ATOM 748 O O . CYS A 1 112 ? 34.833 37.690 52.499 1.00 24.72 112 CYS A O 1
ATOM 751 N N . MET A 1 113 ? 34.569 36.476 50.616 1.00 28.52 113 MET A N 1
ATOM 752 C CA . MET A 1 113 ? 33.610 35.554 51.289 1.00 31.07 113 MET A CA 1
ATOM 753 C C . MET A 1 113 ? 34.306 34.579 52.303 1.00 29.85 113 MET A C 1
ATOM 754 O O . MET A 1 113 ? 33.755 34.265 53.379 1.00 27.07 113 MET A O 1
ATOM 759 N N . ASN A 1 114 ? 35.519 34.130 51.972 1.00 30.46 114 ASN A N 1
ATOM 760 C CA . ASN A 1 114 ? 36.405 33.452 52.976 1.00 31.16 114 ASN A CA 1
ATOM 761 C C . ASN A 1 114 ? 36.603 34.263 54.265 1.00 28.29 114 ASN A C 1
ATOM 762 O O . ASN A 1 114 ? 36.366 33.789 55.376 1.00 30.23 114 ASN A O 1
ATOM 767 N N . LYS A 1 115 ? 37.038 35.492 54.120 1.00 27.42 115 LYS A N 1
ATOM 768 C CA . LYS A 1 115 ? 37.193 36.357 55.280 1.00 28.64 115 LYS A CA 1
ATOM 769 C C . LYS A 1 115 ? 35.908 36.527 56.087 1.00 30.06 115 LYS A C 1
ATOM 770 O O . LYS A 1 115 ? 35.949 36.571 57.344 1.00 27.62 115 LYS A O 1
ATOM 776 N N . THR A 1 116 ? 34.777 36.636 55.370 1.00 26.54 116 THR A N 1
ATOM 777 C CA . THR A 1 116 ? 33.479 36.776 55.983 1.00 25.55 116 THR A CA 1
ATOM 778 C C . THR A 1 116 ? 33.108 35.517 56.785 1.00 25.92 116 THR A C 1
ATOM 779 O O . THR A 1 116 ? 32.626 35.602 57.917 1.00 26.34 116 THR A O 1
ATOM 783 N N . LEU A 1 117 ? 33.254 34.362 56.157 1.00 24.17 117 LEU A N 1
ATOM 784 C CA . LEU A 1 117 ? 32.869 33.095 56.771 1.00 27.03 117 LEU A CA 1
ATOM 785 C C . LEU A 1 117 ? 33.750 32.714 57.972 1.00 27.90 117 LEU A C 1
ATOM 786 O O . LEU A 1 117 ? 33.218 32.210 58.973 1.00 27.07 117 LEU A O 1
ATOM 791 N N . ASP A 1 118 ? 35.046 33.012 57.906 1.00 28.21 118 ASP A N 1
ATOM 792 C CA . ASP A 1 118 ? 35.892 32.932 59.106 1.00 30.82 118 ASP A CA 1
ATOM 793 C C . ASP A 1 118 ? 35.328 33.752 60.272 1.00 29.53 118 ASP A C 1
ATOM 794 O O . ASP A 1 118 ? 35.326 33.298 61.424 1.00 27.92 118 ASP A O 1
ATOM 799 N N . LEU A 1 119 ? 34.869 34.963 60.007 1.00 28.40 119 LEU A N 1
ATOM 800 C CA . LEU A 1 119 ? 34.392 35.752 61.136 1.00 30.02 119 LEU A CA 1
ATOM 801 C C . LEU A 1 119 ? 32.961 35.389 61.554 1.00 27.89 119 LEU A C 1
ATOM 802 O O . LEU A 1 119 ? 32.592 35.605 62.690 1.00 27.50 119 LEU A O 1
ATOM 807 N N . GLU A 1 120 ? 32.153 34.827 60.673 1.00 27.15 120 GLU A N 1
ATOM 808 C CA . GLU A 1 120 ? 30.684 34.738 60.973 1.00 30.14 120 GLU A CA 1
ATOM 809 C C . GLU A 1 120 ? 30.258 33.357 61.354 1.00 30.20 120 GLU A C 1
ATOM 810 O O . GLU A 1 120 ? 29.214 33.182 61.956 1.00 36.24 120 GLU A O 1
ATOM 816 N N . VAL A 1 121 ? 31.035 32.358 60.962 1.00 32.14 121 VAL A N 1
ATOM 817 C CA . VAL A 1 121 ? 30.625 30.980 61.161 1.00 31.34 121 VAL A CA 1
ATOM 818 C C . VAL A 1 121 ? 31.554 30.318 62.178 1.00 31.75 121 VAL A C 1
ATOM 819 O O . VAL A 1 121 ? 32.730 30.026 61.884 1.00 32.68 121 VAL A O 1
ATOM 823 N N . ASP A 1 122 ? 31.022 30.083 63.364 1.00 34.85 122 ASP A N 1
ATOM 824 C CA . ASP A 1 122 ? 31.826 29.526 64.441 1.00 38.75 122 ASP A CA 1
ATOM 825 C C . ASP A 1 122 ? 31.950 27.990 64.378 1.00 37.48 122 ASP A C 1
ATOM 826 O O . ASP A 1 122 ? 32.997 27.474 64.767 1.00 42.37 122 ASP A O 1
ATOM 831 N N . ASN A 1 123 ? 30.940 27.285 63.858 1.00 33.10 123 ASN A N 1
ATOM 832 C CA . ASN A 1 123 ? 31.059 25.856 63.516 1.00 32.73 123 ASN A CA 1
ATOM 833 C C . ASN A 1 123 ? 32.117 25.598 62.437 1.00 33.27 123 ASN A C 1
ATOM 834 O O . ASN A 1 123 ? 31.920 26.016 61.301 1.00 36.71 123 ASN A O 1
ATOM 839 N N . PRO A 1 124 ? 33.231 24.902 62.750 1.00 33.86 124 PRO A N 1
ATOM 840 C CA . PRO A 1 124 ? 34.257 24.791 61.679 1.00 33.36 124 PRO A CA 1
ATOM 841 C C . PRO A 1 124 ? 33.888 23.837 60.553 1.00 34.02 124 PRO A C 1
ATOM 842 O O . PRO A 1 124 ? 34.442 23.917 59.478 1.00 33.70 124 PRO A O 1
ATOM 846 N N . LEU A 1 125 ? 32.925 22.954 60.778 1.00 38.62 125 LEU A N 1
ATOM 847 C CA . LEU A 1 125 ? 32.528 22.027 59.720 1.00 38.44 125 LEU A CA 1
ATOM 848 C C . LEU A 1 125 ? 31.675 22.780 58.697 1.00 39.33 125 LEU A C 1
ATOM 849 O O . LEU A 1 125 ? 32.037 22.859 57.514 1.00 40.19 125 LEU A O 1
ATOM 854 N N . LEU A 1 126 ? 30.567 23.362 59.169 1.00 38.31 126 LEU A N 1
ATOM 855 C CA . LEU A 1 126 ? 29.731 24.261 58.355 1.00 38.14 126 LEU A CA 1
ATOM 856 C C . LEU A 1 126 ? 30.582 25.307 57.587 1.00 37.07 126 LEU A C 1
ATOM 857 O O . LEU A 1 126 ? 30.376 25.545 56.379 1.00 36.88 126 LEU A O 1
ATOM 862 N N . ARG A 1 127 ? 31.588 25.857 58.255 1.00 35.36 127 ARG A N 1
ATOM 863 C CA . ARG A 1 127 ? 32.371 26.911 57.650 1.00 35.41 127 ARG A CA 1
ATOM 864 C C . ARG A 1 127 ? 33.100 26.430 56.437 1.00 37.47 127 ARG A C 1
ATOM 865 O O . ARG A 1 127 ? 33.093 27.129 55.411 1.00 35.73 127 ARG A O 1
ATOM 873 N N . GLU A 1 128 ? 33.763 25.276 56.558 1.00 41.05 128 GLU A N 1
ATOM 874 C CA A GLU A 1 128 ? 34.486 24.662 55.431 0.50 41.08 128 GLU A CA 1
ATOM 875 C CA B GLU A 1 128 ? 34.481 24.669 55.429 0.50 42.97 128 GLU A CA 1
ATOM 876 C C . GLU A 1 128 ? 33.491 24.177 54.364 1.00 41.47 128 GLU A C 1
ATOM 877 O O . GLU A 1 128 ? 33.737 24.290 53.164 1.00 42.54 128 GLU A O 1
ATOM 888 N N . GLY A 1 129 ? 32.367 23.641 54.800 1.00 40.78 129 GLY A N 1
ATOM 889 C CA . GLY A 1 129 ? 31.290 23.329 53.860 1.00 45.22 129 GLY A CA 1
ATOM 890 C C . GLY A 1 129 ? 30.841 24.545 53.047 1.00 43.83 129 GLY A C 1
ATOM 891 O O . GLY A 1 129 ? 30.721 24.484 51.807 1.00 43.00 129 GLY A O 1
ATOM 892 N N . LEU A 1 130 ? 30.625 25.668 53.722 1.00 41.78 130 LEU A N 1
ATOM 893 C CA . LEU A 1 130 ? 30.148 26.877 53.008 1.00 40.21 130 LEU A CA 1
ATOM 894 C C . LEU A 1 130 ? 31.203 27.432 52.070 1.00 38.41 130 LEU A C 1
ATOM 895 O O . LEU A 1 130 ? 30.881 27.821 50.952 1.00 39.04 130 LEU A O 1
ATOM 900 N N . LYS A 1 131 ? 32.454 27.410 52.484 1.00 35.09 131 LYS A N 1
ATOM 901 C CA . LYS A 1 131 ? 33.525 27.894 51.630 1.00 41.65 131 LYS A CA 1
ATOM 902 C C . LYS A 1 131 ? 33.613 27.137 50.308 1.00 46.19 131 LYS A C 1
ATOM 903 O O . LYS A 1 131 ? 33.856 27.737 49.267 1.00 50.47 131 LYS A O 1
ATOM 909 N N . GLN A 1 132 ? 33.495 25.813 50.375 1.00 50.59 132 GLN A N 1
ATOM 910 C CA . GLN A 1 132 ? 33.623 24.961 49.184 1.00 46.27 132 GLN A CA 1
ATOM 911 C C . GLN A 1 132 ? 32.444 25.222 48.290 1.00 39.13 132 GLN A C 1
ATOM 912 O O . GLN A 1 132 ? 32.640 25.452 47.121 1.00 36.36 132 GLN A O 1
ATOM 918 N N . SER A 1 133 ? 31.237 25.254 48.853 1.00 36.81 133 SER A N 1
ATOM 919 C CA . SER A 1 133 ? 30.037 25.435 48.042 1.00 37.21 133 SER A CA 1
ATOM 920 C C . SER A 1 133 ? 29.898 26.842 47.362 1.00 40.44 133 SER A C 1
ATOM 921 O O . SER A 1 133 ? 29.499 26.958 46.180 1.00 36.05 133 SER A O 1
ATOM 924 N N . PHE A 1 134 ? 30.279 27.896 48.083 1.00 38.88 134 PHE A N 1
ATOM 925 C CA . PHE A 1 134 ? 30.516 29.218 47.459 1.00 36.53 134 PHE A CA 1
ATOM 926 C C . PHE A 1 134 ? 31.625 29.153 46.407 1.00 34.20 134 PHE A C 1
ATOM 927 O O . PHE A 1 134 ? 31.484 29.719 45.338 1.00 36.00 134 PHE A O 1
ATOM 935 N N . GLY A 1 135 ? 32.751 28.546 46.749 1.00 35.12 135 GLY A N 1
ATOM 936 C CA . GLY A 1 135 ? 33.887 28.401 45.824 1.00 39.88 135 GLY A CA 1
ATOM 937 C C . GLY A 1 135 ? 33.470 27.826 44.463 1.00 42.25 135 GLY A C 1
ATOM 938 O O . GLY A 1 135 ? 33.955 28.252 43.418 1.00 42.18 135 GLY A O 1
ATOM 939 N N . GLN A 1 136 ? 32.557 26.878 44.488 1.00 45.19 136 GLN A N 1
ATOM 940 C CA . GLN A 1 136 ? 32.058 26.267 43.266 1.00 52.91 136 GLN A CA 1
ATOM 941 C C . GLN A 1 136 ? 31.130 27.207 42.487 1.00 47.83 136 GLN A C 1
ATOM 942 O O . GLN A 1 136 ? 31.350 27.426 41.303 1.00 52.85 136 GLN A O 1
ATOM 948 N N . LEU A 1 137 ? 30.095 27.727 43.148 1.00 42.02 137 LEU A N 1
ATOM 949 C CA . LEU A 1 137 ? 29.249 28.775 42.573 1.00 40.82 137 LEU A CA 1
ATOM 950 C C . LEU A 1 137 ? 30.043 29.906 41.919 1.00 38.30 137 LEU A C 1
ATOM 951 O O . LEU A 1 137 ? 29.790 30.241 40.769 1.00 38.13 137 LEU A O 1
ATOM 956 N N . ALA A 1 138 ? 31.028 30.445 42.629 1.00 35.55 138 ALA A N 1
ATOM 957 C CA . ALA A 1 138 ? 31.904 31.499 42.103 1.00 35.24 138 ALA A CA 1
ATOM 958 C C . ALA A 1 138 ? 32.588 31.076 40.840 1.00 37.92 138 ALA A C 1
ATOM 959 O O . ALA A 1 138 ? 32.614 31.843 39.889 1.00 35.10 138 ALA A O 1
ATOM 961 N N . SER A 1 139 ? 33.140 29.865 40.819 1.00 38.78 139 SER A N 1
ATOM 962 C CA . SER A 1 139 ? 33.822 29.398 39.614 1.00 36.94 139 SER A CA 1
ATOM 963 C C . SER A 1 139 ? 32.845 29.259 38.444 1.00 34.92 139 SER A C 1
ATOM 964 O O . SER A 1 139 ? 33.188 29.567 37.346 1.00 36.11 139 SER A O 1
ATOM 967 N N . HIS A 1 140 ? 31.619 28.852 38.739 1.00 37.30 140 HIS A N 1
ATOM 968 C CA . HIS A 1 140 ? 30.526 28.673 37.782 1.00 40.01 140 HIS A CA 1
ATOM 969 C C . HIS A 1 140 ? 30.166 29.984 37.078 1.00 40.93 140 HIS A C 1
ATOM 970 O O . HIS A 1 140 ? 29.702 29.941 35.964 1.00 37.94 140 HIS A O 1
ATOM 977 N N . MET A 1 141 ? 30.354 31.132 37.742 1.00 40.32 141 MET A N 1
ATOM 978 C CA . MET A 1 141 ? 30.010 32.441 37.161 1.00 38.78 141 MET A CA 1
ATOM 979 C C . MET A 1 141 ? 31.036 32.903 36.159 1.00 36.99 141 MET A C 1
ATOM 980 O O . MET A 1 141 ? 30.767 33.807 35.377 1.00 34.53 141 MET A O 1
ATOM 985 N N . ILE A 1 142 ? 32.233 32.322 36.210 1.00 41.66 142 ILE A N 1
ATOM 986 C CA . ILE A 1 142 ? 33.349 32.795 35.397 1.00 38.36 142 ILE A CA 1
ATOM 987 C C . ILE A 1 142 ? 32.849 32.690 33.974 1.00 38.82 142 ILE A C 1
ATOM 988 O O . ILE A 1 142 ? 32.278 31.669 33.617 1.00 36.77 142 ILE A O 1
ATOM 993 N N . ASN A 1 143 ? 33.005 33.765 33.201 1.00 38.37 143 ASN A N 1
ATOM 994 C CA . ASN A 1 143 ? 32.627 33.776 31.771 1.00 40.94 143 ASN A CA 1
ATOM 995 C C . ASN A 1 143 ? 33.646 34.430 30.862 1.00 39.38 143 ASN A C 1
ATOM 996 O O . ASN A 1 143 ? 33.342 34.718 29.756 1.00 42.16 143 ASN A O 1
ATOM 1001 N N . GLN A 1 144 ? 34.874 34.601 31.315 1.00 43.20 144 GLN A N 1
ATOM 1002 C CA . GLN A 1 144 ? 35.960 35.098 30.486 1.00 48.71 144 GLN A CA 1
ATOM 1003 C C . GLN A 1 144 ? 37.272 34.381 30.847 1.00 57.10 144 GLN A C 1
ATOM 1004 O O . GLN A 1 144 ? 37.719 34.400 32.014 1.00 51.44 144 GLN A O 1
ATOM 1010 N N . HIS A 1 145 ? 37.885 33.768 29.827 1.00 67.61 145 HIS A N 1
ATOM 1011 C CA . HIS A 1 145 ? 39.067 32.913 29.974 1.00 62.80 145 HIS A CA 1
ATOM 1012 C C . HIS A 1 145 ? 40.097 33.370 28.960 1.00 62.46 145 HIS A C 1
ATOM 1013 O O . HIS A 1 145 ? 41.203 33.720 29.316 1.00 57.68 145 HIS A O 1
ATOM 1020 N N . LYS B 1 22 ? 6.125 32.636 36.738 1.00 64.95 22 LYS B N 1
ATOM 1021 C CA . LYS B 1 22 ? 6.417 33.221 35.408 1.00 63.27 22 LYS B CA 1
ATOM 1022 C C . LYS B 1 22 ? 7.677 34.150 35.425 1.00 63.50 22 LYS B C 1
ATOM 1023 O O . LYS B 1 22 ? 7.999 34.792 36.453 1.00 55.02 22 LYS B O 1
ATOM 1029 N N . THR B 1 23 ? 8.395 34.171 34.288 1.00 59.46 23 THR B N 1
ATOM 1030 C CA . THR B 1 23 ? 9.520 35.106 34.035 1.00 51.52 23 THR B CA 1
ATOM 1031 C C . THR B 1 23 ? 9.027 36.530 33.698 1.00 43.11 23 THR B C 1
ATOM 1032 O O . THR B 1 23 ? 7.894 36.723 33.208 1.00 40.05 23 THR B O 1
ATOM 1036 N N . PRO B 1 24 ? 9.889 37.539 33.932 1.00 37.63 24 PRO B N 1
ATOM 1037 C CA . PRO B 1 24 ? 9.545 38.858 33.437 1.00 37.21 24 PRO B CA 1
ATOM 1038 C C . PRO B 1 24 ? 9.073 38.783 31.981 1.00 40.16 24 PRO B C 1
ATOM 1039 O O . PRO B 1 24 ? 8.019 39.383 31.622 1.00 35.95 24 PRO B O 1
ATOM 1043 N N . TYR B 1 25 ? 9.816 37.991 31.188 1.00 36.76 25 TYR B N 1
ATOM 1044 C CA . TYR B 1 25 ? 9.549 37.812 29.784 1.00 39.37 25 TYR B CA 1
ATOM 1045 C C . TYR B 1 25 ? 8.129 37.326 29.513 1.00 42.54 25 TYR B C 1
ATOM 1046 O O . TYR B 1 25 ? 7.473 37.859 28.636 1.00 40.47 25 TYR B O 1
ATOM 1055 N N . GLU B 1 26 ? 7.663 36.306 30.244 1.00 49.96 26 GLU B N 1
ATOM 1056 C CA . GLU B 1 26 ? 6.264 35.822 30.111 1.00 56.98 26 GLU B CA 1
ATOM 1057 C C . GLU B 1 26 ? 5.256 36.884 30.570 1.00 49.88 26 GLU B C 1
ATOM 1058 O O . GLU B 1 26 ? 4.315 37.229 29.843 1.00 43.61 26 GLU B O 1
ATOM 1064 N N . ILE B 1 27 ? 5.494 37.442 31.750 1.00 44.47 27 ILE B N 1
ATOM 1065 C CA . ILE B 1 27 ? 4.579 38.446 32.261 1.00 47.43 27 ILE B CA 1
ATOM 1066 C C . ILE B 1 27 ? 4.374 39.547 31.229 1.00 46.04 27 ILE B C 1
ATOM 1067 O O . ILE B 1 27 ? 3.274 40.017 31.049 1.00 43.91 27 ILE B O 1
ATOM 1072 N N . LEU B 1 28 ? 5.434 39.953 30.534 1.00 51.67 28 LEU B N 1
ATOM 1073 C CA . LEU B 1 28 ? 5.335 41.037 29.545 1.00 50.79 28 LEU B CA 1
ATOM 1074 C C . LEU B 1 28 ? 4.627 40.657 28.218 1.00 51.92 28 LEU B C 1
ATOM 1075 O O . LEU B 1 28 ? 4.395 41.496 27.351 1.00 50.65 28 LEU B O 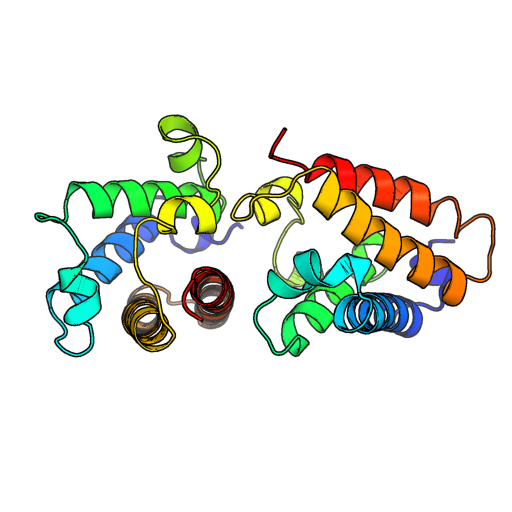1
ATOM 1080 N N . GLY B 1 29 ? 4.248 39.395 28.059 1.00 57.62 29 GLY B N 1
ATOM 1081 C CA . GLY B 1 29 ? 3.668 38.938 26.801 1.00 52.62 29 GLY B CA 1
ATOM 1082 C C . GLY B 1 29 ? 4.754 38.379 25.903 1.00 49.90 29 GLY B C 1
ATOM 1083 O O . GLY B 1 29 ? 4.579 38.289 24.706 1.00 44.64 29 GLY B O 1
ATOM 1084 N N . GLY B 1 30 ? 5.892 38.018 26.480 1.00 50.88 30 GLY B N 1
ATOM 1085 C CA . GLY B 1 30 ? 6.939 37.358 25.707 1.00 54.42 30 GLY B CA 1
ATOM 1086 C C . GLY B 1 30 ? 7.481 38.234 24.596 1.00 54.44 30 GLY B C 1
ATOM 1087 O O . GLY B 1 30 ? 7.608 39.457 24.741 1.00 59.65 30 GLY B O 1
ATOM 1088 N N . GLU B 1 31 ? 7.764 37.603 23.472 1.00 49.60 31 GLU B N 1
ATOM 1089 C CA . GLU B 1 31 ? 8.490 38.236 22.394 1.00 50.24 31 GLU B CA 1
ATOM 1090 C C . GLU B 1 31 ? 7.967 39.614 22.020 1.00 47.53 31 GLU B C 1
ATOM 1091 O O . GLU B 1 31 ? 8.781 40.522 21.802 1.00 47.82 31 GLU B O 1
ATOM 1097 N N . ALA B 1 32 ? 6.648 39.755 21.904 1.00 42.47 32 ALA B N 1
ATOM 1098 C CA . ALA B 1 32 ? 5.998 41.009 21.477 1.00 39.47 32 ALA B CA 1
ATOM 1099 C C . ALA B 1 32 ? 6.016 42.098 22.567 1.00 40.87 32 ALA B C 1
ATOM 1100 O O . ALA B 1 32 ? 5.820 43.269 22.278 1.00 41.84 32 ALA B O 1
ATOM 1102 N N . GLY B 1 33 ? 6.179 41.695 23.824 1.00 41.56 33 GLY B N 1
ATOM 1103 C CA . GLY B 1 33 ? 6.311 42.654 24.917 1.00 40.82 33 GLY B CA 1
ATOM 1104 C C . GLY B 1 33 ? 7.710 43.232 24.850 1.00 39.78 33 GLY B C 1
ATOM 11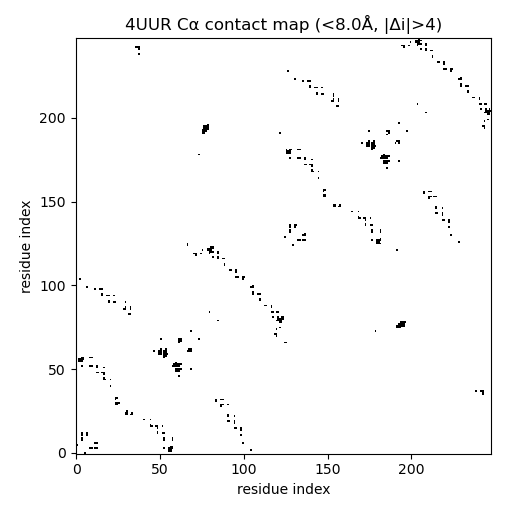05 O O . GLY B 1 33 ? 7.874 44.454 24.831 1.00 40.08 33 GLY B O 1
ATOM 1106 N N . ALA B 1 34 ? 8.704 42.327 24.803 1.00 39.81 34 ALA B N 1
ATOM 1107 C CA . ALA B 1 34 ? 10.132 42.648 24.634 1.00 38.36 34 ALA B CA 1
ATOM 1108 C C . ALA B 1 34 ? 10.412 43.528 23.444 1.00 36.67 34 ALA B C 1
ATOM 1109 O O . ALA B 1 34 ? 11.149 44.512 23.542 1.00 34.42 34 ALA B O 1
ATOM 1111 N N . LEU B 1 35 ? 9.807 43.184 22.319 1.00 38.91 35 LEU B N 1
ATOM 1112 C CA . LEU B 1 35 ? 9.873 44.008 21.117 1.00 42.51 35 LEU B CA 1
ATOM 1113 C C . LEU B 1 35 ? 9.297 45.401 21.276 1.00 39.27 35 LEU B C 1
ATOM 1114 O O . LEU B 1 35 ? 9.783 46.343 20.642 1.00 38.80 35 LEU B O 1
ATOM 1119 N N . ALA B 1 36 ? 8.229 45.532 22.057 1.00 36.37 36 ALA B N 1
ATOM 1120 C CA . ALA B 1 36 ? 7.547 46.835 22.227 1.00 35.99 36 ALA B CA 1
ATOM 1121 C C . ALA B 1 36 ? 8.383 47.776 23.137 1.00 32.24 36 ALA B C 1
ATOM 1122 O O . ALA B 1 36 ? 8.529 48.961 22.869 1.00 30.27 36 ALA B O 1
ATOM 1124 N N . ILE B 1 37 ? 8.960 47.215 24.186 1.00 30.46 37 ILE B N 1
ATOM 1125 C CA . ILE B 1 37 ? 9.949 47.919 24.979 1.00 29.13 37 ILE B CA 1
ATOM 1126 C C . ILE B 1 37 ? 11.105 48.451 24.104 1.00 30.37 37 ILE B C 1
ATOM 1127 O O . ILE B 1 37 ? 11.321 49.684 24.090 1.00 31.01 37 ILE B O 1
ATOM 1132 N N . ALA B 1 38 ? 11.796 47.575 23.357 1.00 28.30 38 ALA B N 1
ATOM 1133 C CA . ALA B 1 38 ? 12.939 47.995 22.536 1.00 30.22 38 ALA B CA 1
ATOM 1134 C C . ALA B 1 38 ? 12.540 49.085 21.578 1.00 30.99 38 ALA B C 1
ATOM 1135 O O . ALA B 1 38 ? 13.248 50.096 21.452 1.00 31.85 38 ALA B O 1
ATOM 1137 N N . ASN B 1 39 ? 11.405 48.902 20.903 1.00 33.28 39 ASN B N 1
ATOM 1138 C CA . ASN B 1 39 ? 10.925 49.923 19.949 1.00 29.92 39 ASN B CA 1
ATOM 1139 C C . ASN B 1 39 ? 10.373 51.178 20.535 1.00 29.80 39 ASN B C 1
ATOM 1140 O O . ASN B 1 39 ? 10.538 52.273 19.987 1.00 32.01 39 ASN B O 1
ATOM 1145 N N . ARG B 1 40 ? 9.690 51.066 21.646 1.00 30.76 40 ARG B N 1
ATOM 1146 C CA . ARG B 1 40 ? 9.333 52.294 22.331 1.00 33.50 40 ARG B CA 1
ATOM 1147 C C . ARG B 1 40 ? 10.542 53.067 22.848 1.00 28.87 40 ARG B C 1
ATOM 1148 O O . ARG B 1 40 ? 10.543 54.273 22.834 1.00 29.87 40 ARG B O 1
ATOM 1156 N N . PHE B 1 41 ? 11.560 52.355 23.308 1.00 30.84 41 PHE B N 1
ATOM 1157 C CA . PHE B 1 41 ? 12.780 52.991 23.830 1.00 28.30 41 PHE B CA 1
ATOM 1158 C C . PHE B 1 41 ? 13.482 53.852 22.741 1.00 28.62 41 PHE B C 1
ATOM 1159 O O . PHE B 1 41 ? 13.685 55.027 22.937 1.00 27.03 41 PHE B O 1
ATOM 1167 N N . TYR B 1 42 ? 13.795 53.265 21.590 1.00 28.14 42 TYR B N 1
ATOM 1168 C CA . TYR B 1 42 ? 14.338 54.014 20.468 1.00 28.62 42 TYR B CA 1
ATOM 1169 C C . TYR B 1 42 ? 13.381 55.037 19.869 1.00 29.83 42 TYR B C 1
ATOM 1170 O O . TYR B 1 42 ? 13.865 55.991 19.307 1.00 33.40 42 TYR B O 1
ATOM 1179 N N . ASP B 1 43 ? 12.049 54.852 19.965 1.00 30.84 43 ASP B N 1
ATOM 1180 C CA . ASP B 1 43 ? 11.089 55.890 19.520 1.00 32.33 43 ASP B CA 1
ATOM 1181 C C . ASP B 1 43 ? 11.327 57.166 20.332 1.00 33.70 43 ASP B C 1
ATOM 1182 O O . ASP B 1 43 ? 11.487 58.233 19.759 1.00 33.99 43 ASP B O 1
ATOM 1187 N N . ILE B 1 44 ? 11.339 57.038 21.661 1.00 30.42 44 ILE B N 1
ATOM 1188 C CA . ILE B 1 44 ? 11.539 58.159 22.567 1.00 27.46 44 ILE B CA 1
ATOM 1189 C C . ILE B 1 44 ? 12.919 58.715 22.349 1.00 28.32 44 ILE B C 1
ATOM 1190 O O . ILE B 1 44 ? 13.077 59.916 22.218 1.00 27.34 44 ILE B O 1
ATOM 1195 N N . MET B 1 45 ? 13.943 57.867 22.274 1.00 26.99 45 MET B N 1
ATOM 1196 C CA . MET B 1 45 ? 15.277 58.382 22.050 1.00 28.79 45 MET B CA 1
ATOM 1197 C C . MET B 1 45 ? 15.420 59.234 20.776 1.00 30.90 45 MET B C 1
ATOM 1198 O O . MET B 1 45 ? 16.176 60.232 20.748 1.00 31.39 45 MET B O 1
ATOM 1203 N N . ALA B 1 46 ? 14.702 58.867 19.718 1.00 31.30 46 ALA B N 1
ATOM 1204 C CA . ALA B 1 46 ? 14.881 59.526 18.395 1.00 33.94 46 ALA B CA 1
ATOM 1205 C C . ALA B 1 46 ? 14.101 60.835 18.300 1.00 38.89 46 ALA B C 1
ATOM 1206 O O . ALA B 1 46 ? 14.216 61.550 17.317 1.00 33.92 46 ALA B O 1
ATOM 1208 N N . THR B 1 47 ? 13.315 61.118 19.341 1.00 42.75 47 THR B N 1
ATOM 1209 C CA . THR B 1 47 ? 12.142 61.977 19.287 1.00 39.61 47 THR B CA 1
ATOM 1210 C C . THR B 1 47 ? 12.179 63.036 20.419 1.00 41.13 47 THR B C 1
ATOM 1211 O O . THR B 1 47 ? 11.843 64.185 20.203 1.00 41.31 47 THR B O 1
ATOM 1215 N N . ASP B 1 48 ? 12.596 62.648 21.624 1.00 38.76 48 ASP B N 1
ATOM 1216 C CA . ASP B 1 48 ? 12.675 63.545 22.790 1.00 37.68 48 ASP B CA 1
ATOM 1217 C C . ASP B 1 48 ? 14.059 64.202 22.848 1.00 38.29 48 ASP B C 1
ATOM 1218 O O . ASP B 1 48 ? 15.100 63.515 23.012 1.00 37.02 48 ASP B O 1
ATOM 1223 N N . GLU B 1 49 ? 14.051 65.534 22.769 1.00 37.48 49 GLU B N 1
ATOM 1224 C CA . GLU B 1 49 ? 15.257 66.366 22.692 1.00 38.08 49 GLU B CA 1
ATOM 1225 C C . GLU B 1 49 ? 16.120 66.301 23.943 1.00 34.37 49 GLU B C 1
ATOM 1226 O O . GLU B 1 49 ? 17.312 66.551 23.876 1.00 31.08 49 GLU B O 1
ATOM 1232 N N . TYR B 1 50 ? 15.526 65.983 25.084 1.00 34.47 50 TYR B N 1
ATOM 1233 C CA . TYR B 1 50 ? 16.334 65.705 26.294 1.00 35.51 50 TYR B CA 1
ATOM 1234 C C . TYR B 1 50 ? 17.373 64.626 25.992 1.00 34.19 50 TYR B C 1
ATOM 1235 O O . TYR B 1 50 ? 18.504 64.656 26.489 1.00 31.24 50 TYR B O 1
ATOM 1244 N N . ALA B 1 51 ? 17.006 63.701 25.126 1.00 31.34 51 ALA B N 1
ATOM 1245 C CA . ALA B 1 51 ? 17.898 62.576 24.822 1.00 31.47 51 ALA B CA 1
ATOM 1246 C C . ALA B 1 51 ? 18.796 62.836 23.601 1.00 29.95 51 ALA B C 1
ATOM 1247 O O . ALA B 1 51 ? 19.393 61.912 23.081 1.00 28.77 51 ALA B O 1
ATOM 1249 N N . LYS B 1 52 ? 18.879 64.077 23.143 1.00 31.32 52 LYS B N 1
ATOM 1250 C CA . LYS B 1 52 ? 19.472 64.314 21.842 1.00 30.51 52 LYS B CA 1
ATOM 1251 C C . LYS B 1 52 ? 20.942 63.872 21.764 1.00 29.64 52 LYS B C 1
ATOM 1252 O O . LYS B 1 52 ? 21.339 63.247 20.783 1.00 31.53 52 LYS B O 1
ATOM 1258 N N . PRO B 1 53 ? 21.760 64.251 22.736 1.00 28.60 53 PRO B N 1
ATOM 1259 C CA . PRO B 1 53 ? 23.154 63.788 22.633 1.00 30.48 53 PRO B CA 1
ATOM 1260 C C . PRO B 1 53 ? 23.283 62.255 22.590 1.00 30.50 53 PRO B C 1
ATOM 1261 O O . PRO B 1 53 ? 24.066 61.721 21.789 1.00 29.11 53 PRO B O 1
ATOM 1265 N N . LEU B 1 54 ? 22.496 61.553 23.401 1.00 29.25 54 LEU B N 1
ATOM 1266 C CA . LEU B 1 54 ? 22.433 60.079 23.334 1.00 29.41 54 LEU B CA 1
ATOM 1267 C C . LEU B 1 54 ? 22.026 59.612 21.906 1.00 29.69 54 LEU B C 1
ATOM 1268 O O . LEU B 1 54 ? 22.684 58.761 21.290 1.00 27.47 54 LEU B O 1
ATOM 1273 N N . TYR B 1 55 ? 20.975 60.203 21.354 1.00 29.46 55 TYR B N 1
ATOM 1274 C CA . TYR B 1 55 ? 20.524 59.840 19.990 1.00 32.67 55 TYR B CA 1
ATOM 1275 C C . TYR B 1 55 ? 21.631 60.035 18.943 1.00 33.65 55 TYR B C 1
ATOM 1276 O O . TYR B 1 55 ? 21.760 59.257 17.999 1.00 39.15 55 TYR B O 1
ATOM 1285 N N . ASP B 1 56 ? 22.427 61.074 19.153 1.00 36.00 56 ASP B N 1
ATOM 1286 C CA . ASP B 1 56 ? 23.525 61.462 18.275 1.00 39.05 56 ASP B CA 1
ATOM 1287 C C . ASP B 1 56 ? 24.716 60.525 18.342 1.00 37.64 56 ASP B C 1
ATOM 1288 O O . ASP B 1 56 ? 25.538 60.552 17.456 1.00 34.16 56 ASP B O 1
ATOM 1293 N N . MET B 1 57 ? 24.811 59.682 19.363 1.00 40.34 57 MET B N 1
ATOM 1294 C CA . MET B 1 57 ? 25.842 58.635 19.348 1.00 41.65 57 MET B CA 1
ATOM 1295 C C . MET B 1 57 ? 25.486 57.478 18.459 1.00 38.71 57 MET B C 1
ATOM 1296 O O . MET B 1 57 ? 26.321 56.641 18.202 1.00 44.20 57 MET B O 1
ATOM 1301 N N . HIS B 1 58 ? 24.241 57.395 18.021 1.00 42.78 58 HIS B N 1
ATOM 1302 C CA . HIS B 1 58 ? 23.806 56.257 17.229 1.00 41.39 58 HIS B CA 1
ATOM 1303 C C . HIS B 1 58 ? 23.881 56.462 15.700 1.00 49.56 58 HIS B C 1
ATOM 1304 O O . HIS B 1 58 ? 23.176 57.318 15.134 1.00 46.65 58 HIS B O 1
ATOM 1311 N N . PRO B 1 59 ? 24.698 55.619 15.028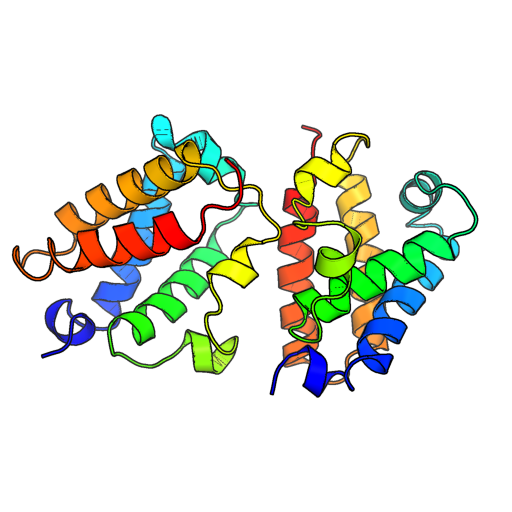 1.00 50.41 59 PRO B N 1
ATOM 1312 C CA . PRO B 1 59 ? 24.631 55.482 13.567 1.00 45.08 59 PRO B CA 1
ATOM 1313 C C . PRO B 1 59 ? 23.191 55.238 13.105 1.00 43.83 59 PRO B C 1
ATOM 1314 O O . PRO B 1 59 ? 22.442 54.498 13.749 1.00 45.81 59 PRO B O 1
ATOM 1318 N N . LEU B 1 60 ? 22.799 55.874 12.014 1.00 44.63 60 LEU B N 1
ATOM 1319 C CA . LEU B 1 60 ? 21.408 55.799 11.526 1.00 45.68 60 LEU B CA 1
ATOM 1320 C C . LEU B 1 60 ? 21.325 54.954 10.264 1.00 40.16 60 LEU B C 1
ATOM 1321 O O . LEU B 1 60 ? 22.299 54.842 9.549 1.00 41.20 60 LEU B O 1
ATOM 1326 N N . PRO B 1 61 ? 20.163 54.339 9.996 1.00 42.04 61 PRO B N 1
ATOM 1327 C CA . PRO B 1 61 ? 18.950 54.399 10.830 1.00 43.09 61 PRO B CA 1
ATOM 1328 C C . PRO B 1 61 ? 19.075 53.477 12.054 1.00 43.61 61 PRO B C 1
ATOM 1329 O O . PRO B 1 61 ? 20.129 52.880 12.295 1.00 41.95 61 PRO B O 1
ATOM 1333 N N . LEU B 1 62 ? 18.014 53.400 12.835 1.00 42.08 62 LEU B N 1
ATOM 1334 C CA . LEU B 1 62 ? 18.056 52.655 14.092 1.00 41.24 62 LEU B CA 1
ATOM 1335 C C . LEU B 1 62 ? 17.442 51.247 13.978 1.00 39.47 62 LEU B C 1
ATOM 1336 O O . LEU B 1 62 ? 17.242 50.564 14.972 1.00 37.96 62 LEU B O 1
ATOM 1341 N N . ASP B 1 63 ? 17.143 50.820 12.757 1.00 41.17 63 ASP B N 1
ATOM 1342 C CA . ASP B 1 63 ? 16.468 49.546 12.538 1.00 42.01 63 ASP B CA 1
ATOM 1343 C C . ASP B 1 63 ? 17.295 48.390 13.073 1.00 39.18 63 ASP B C 1
ATOM 1344 O O . ASP B 1 63 ? 16.803 47.557 13.840 1.00 34.20 63 ASP B O 1
ATOM 1349 N N . ARG B 1 64 ? 18.570 48.391 12.717 1.00 35.64 64 ARG B N 1
ATOM 1350 C CA . ARG B 1 64 ? 19.501 47.376 13.183 1.00 41.39 64 ARG B CA 1
ATOM 1351 C C . ARG B 1 64 ? 19.604 47.332 14.742 1.00 36.63 64 ARG B C 1
ATOM 1352 O O . ARG B 1 64 ? 19.416 46.276 15.357 1.00 34.27 64 ARG B O 1
ATOM 1360 N N . ILE B 1 65 ? 19.902 48.461 15.373 1.00 31.23 65 ILE B N 1
ATOM 1361 C CA . ILE B 1 65 ? 20.019 48.468 16.828 1.00 30.73 65 ILE B CA 1
ATOM 1362 C C . ILE B 1 65 ? 18.681 48.197 17.529 1.00 28.37 65 ILE B C 1
ATOM 1363 O O . ILE B 1 65 ? 18.690 47.617 18.592 1.00 26.58 65 ILE B O 1
ATOM 1368 N N . ARG B 1 66 ? 17.548 48.599 16.961 1.00 28.96 66 ARG B N 1
ATOM 1369 C CA . ARG B 1 66 ? 16.263 48.208 17.572 1.00 30.24 66 ARG B CA 1
ATOM 1370 C C . ARG B 1 66 ? 16.196 46.685 17.720 1.00 31.37 66 ARG B C 1
ATOM 1371 O O . ARG B 1 66 ? 15.828 46.132 18.761 1.00 31.98 66 ARG B O 1
ATOM 1379 N N . GLN B 1 67 ? 16.608 46.000 16.670 1.00 32.32 67 GLN B N 1
ATOM 1380 C CA . GLN B 1 67 ? 16.494 44.579 16.617 1.00 32.87 67 GLN B CA 1
ATOM 1381 C C . GLN B 1 67 ? 17.508 43.880 17.536 1.00 30.49 67 GLN B C 1
ATOM 1382 O O . GLN B 1 67 ? 17.141 42.962 18.276 1.00 27.75 67 GLN B O 1
ATOM 1388 N N . VAL B 1 68 ? 18.766 44.327 17.525 1.00 27.89 68 VAL B N 1
ATOM 1389 C CA . VAL B 1 68 ? 19.768 43.787 18.453 1.00 28.42 68 VAL B CA 1
ATOM 1390 C C . VAL B 1 68 ? 19.382 43.987 19.948 1.00 28.15 68 VAL B C 1
ATOM 1391 O O . VAL B 1 68 ? 19.504 43.104 20.789 1.00 24.74 68 VAL B O 1
ATOM 1395 N N . PHE B 1 69 ? 18.918 45.178 20.289 1.00 31.82 69 PHE B N 1
ATOM 1396 C CA . PHE B 1 69 ? 18.419 45.436 21.655 1.00 33.91 69 PHE B CA 1
ATOM 1397 C C . PHE B 1 69 ? 17.229 44.518 22.075 1.00 30.44 69 PHE B C 1
ATOM 1398 O O . PHE B 1 69 ? 17.202 43.985 23.181 1.00 27.24 69 PHE B O 1
ATOM 1406 N N . PHE B 1 70 ? 16.264 44.320 21.201 1.00 32.13 70 PHE B N 1
ATOM 1407 C CA . PHE B 1 70 ? 15.243 43.306 21.472 1.00 35.89 70 PHE B CA 1
ATOM 1408 C C . PHE B 1 70 ? 15.856 41.925 21.664 1.00 34.41 70 PHE B C 1
ATOM 1409 O O . PHE B 1 70 ? 15.485 41.194 22.564 1.00 37.74 70 PHE B O 1
ATOM 1417 N N . GLU B 1 71 ? 16.832 41.563 20.848 1.00 37.06 71 GLU B N 1
ATOM 1418 C CA . GLU B 1 71 ? 17.540 40.273 21.090 1.00 38.42 71 GLU B CA 1
ATOM 1419 C C . GLU B 1 71 ? 18.160 40.215 22.486 1.00 32.72 71 GLU B C 1
ATOM 1420 O O . GLU B 1 71 ? 18.074 39.205 23.174 1.00 31.84 71 GLU B O 1
ATOM 1426 N N . PHE B 1 72 ? 18.820 41.288 22.887 1.00 28.07 72 PHE B N 1
ATOM 1427 C CA . PHE B 1 72 ? 19.323 41.353 24.280 1.00 28.94 72 PHE B CA 1
ATOM 1428 C C . PHE B 1 72 ? 18.214 41.167 25.330 1.00 29.90 72 PHE B C 1
ATOM 1429 O O . PHE B 1 72 ? 18.381 40.407 26.297 1.00 29.65 72 PHE B O 1
ATOM 1437 N N . LEU B 1 73 ? 17.079 41.811 25.108 1.00 33.74 73 LEU B N 1
ATOM 1438 C CA . LEU B 1 73 ? 16.006 41.830 26.093 1.00 33.30 73 LEU B CA 1
ATOM 1439 C C . LEU B 1 73 ? 15.404 40.459 26.227 1.00 35.09 73 LEU B C 1
ATOM 1440 O O . LEU B 1 73 ? 15.289 39.969 27.331 1.00 35.68 73 LEU B O 1
ATOM 1445 N N . SER B 1 74 ? 15.011 39.851 25.112 1.00 36.92 74 SER B N 1
ATOM 1446 C CA . SER B 1 74 ? 14.464 38.491 25.106 1.00 37.56 74 SER B CA 1
ATOM 1447 C C . SER B 1 74 ? 15.267 37.561 26.033 1.00 36.95 74 SER B C 1
ATOM 1448 O O . SER B 1 74 ? 14.700 36.948 26.909 1.00 37.71 74 SER B O 1
ATOM 1451 N N . GLY B 1 75 ? 16.584 37.507 25.868 1.00 35.62 75 GLY B N 1
ATOM 1452 C CA . GLY B 1 75 ? 17.441 36.719 26.773 1.00 38.15 75 GLY B CA 1
ATOM 1453 C C . GLY B 1 75 ? 17.463 37.183 28.220 1.00 37.41 75 GLY B C 1
ATOM 1454 O O . GLY B 1 75 ? 17.348 36.378 29.146 1.00 32.71 75 GLY B O 1
ATOM 1455 N N . TRP B 1 76 ? 17.607 38.492 28.418 1.00 36.77 76 TRP B N 1
ATOM 1456 C CA . TRP B 1 76 ? 17.823 39.064 29.741 1.00 33.47 76 TRP B CA 1
ATOM 1457 C C . TRP B 1 76 ? 16.585 38.999 30.627 1.00 30.60 76 TRP B C 1
ATOM 1458 O O . TRP B 1 76 ? 16.709 38.779 31.793 1.00 31.38 76 TRP B O 1
ATOM 1469 N N . LEU B 1 77 ? 15.422 39.192 30.037 1.00 30.13 77 LEU B N 1
ATOM 1470 C CA . LEU B 1 77 ? 14.124 39.027 30.655 1.00 34.73 77 LEU B CA 1
ATOM 1471 C C . LEU B 1 77 ? 13.681 37.574 30.858 1.00 39.19 77 LEU B C 1
ATOM 1472 O O . LEU B 1 77 ? 12.593 37.335 31.423 1.00 37.63 77 LEU B O 1
ATOM 1477 N N . GLY B 1 78 ? 14.476 36.641 30.324 1.00 39.81 78 GLY B N 1
ATOM 1478 C CA . GLY B 1 78 ? 14.429 35.232 30.690 1.00 38.45 78 GLY B CA 1
ATOM 1479 C C . GLY B 1 78 ? 13.868 34.389 29.566 1.00 45.76 78 GLY B C 1
ATOM 1480 O O . GLY B 1 78 ? 13.627 33.210 29.757 1.00 53.47 78 GLY B O 1
ATOM 1481 N N . GLY B 1 79 ? 13.601 35.000 28.410 1.00 46.55 79 GLY B N 1
ATOM 1482 C CA . GLY B 1 79 ? 13.032 34.299 27.248 1.00 41.10 79 GLY B CA 1
ATOM 1483 C C . GLY B 1 79 ? 14.154 33.664 26.457 1.00 36.95 79 GLY B C 1
ATOM 1484 O O . GLY B 1 79 ? 15.257 33.416 27.017 1.00 32.28 79 GLY B O 1
ATOM 1485 N N . PRO B 1 80 ? 13.903 33.382 25.164 1.00 34.54 80 PRO B N 1
ATOM 1486 C CA . PRO B 1 80 ? 14.962 32.732 24.361 1.00 37.24 80 PRO B CA 1
ATOM 1487 C C . PRO B 1 80 ? 16.237 33.608 24.291 1.00 40.74 80 PRO B C 1
ATOM 1488 O O . PRO B 1 80 ? 16.127 34.832 24.194 1.00 44.95 80 PRO B O 1
ATOM 1492 N N . ASP B 1 81 ? 17.413 32.999 24.303 1.00 36.37 81 ASP B N 1
ATOM 1493 C CA . ASP B 1 81 ? 18.702 33.706 24.420 1.00 38.18 81 ASP B CA 1
ATOM 1494 C C . ASP B 1 81 ? 19.232 34.208 23.052 1.00 38.95 81 ASP B C 1
ATOM 1495 O O . ASP B 1 81 ? 20.379 33.937 22.668 1.00 41.52 81 ASP B O 1
ATOM 1500 N N . LEU B 1 82 ? 18.393 34.997 22.368 1.00 38.03 82 LEU B N 1
ATOM 1501 C CA . LEU B 1 82 ? 18.633 35.501 21.016 1.00 35.70 82 LEU B CA 1
ATOM 1502 C C . LEU B 1 82 ? 19.904 36.329 20.825 1.00 36.08 82 LEU B C 1
ATOM 1503 O O . LEU B 1 82 ? 20.589 36.192 19.811 1.00 37.49 82 LEU B O 1
ATOM 1508 N N . PHE B 1 83 ? 20.244 37.183 21.788 1.00 33.00 83 PHE B N 1
ATOM 1509 C CA . PHE B 1 83 ? 21.453 38.015 21.644 1.00 32.26 83 PHE B CA 1
ATOM 1510 C C . PHE B 1 83 ? 22.760 37.203 21.668 1.00 30.53 83 PHE B C 1
ATOM 1511 O O . PHE B 1 83 ? 23.642 37.409 20.834 1.00 27.15 83 PHE B O 1
ATOM 1519 N N . VAL B 1 84 ? 22.863 36.312 22.653 1.00 29.35 84 VAL B N 1
ATOM 1520 C CA . VAL B 1 84 ? 23.975 35.406 22.801 1.00 27.63 84 VAL B CA 1
ATOM 1521 C C . VAL B 1 84 ? 24.104 34.460 21.610 1.00 29.70 84 VAL B C 1
ATOM 1522 O O . VAL B 1 84 ? 25.211 34.205 21.130 1.00 30.98 84 VAL B O 1
ATOM 1526 N N . ALA B 1 85 ? 22.994 33.916 21.140 1.00 30.98 85 ALA B N 1
ATOM 1527 C CA . ALA B 1 85 ? 23.044 33.062 19.923 1.00 33.30 85 ALA B CA 1
ATOM 1528 C C . ALA B 1 85 ? 23.809 33.767 18.745 1.00 34.60 85 ALA B C 1
ATOM 1529 O O . ALA B 1 85 ? 24.562 33.116 18.009 1.00 34.11 85 ALA B O 1
ATOM 1531 N N . LYS B 1 86 ? 23.606 35.089 18.586 1.00 33.49 86 LYS B N 1
ATOM 1532 C CA . LYS B 1 86 ? 24.132 35.854 17.457 1.00 33.27 86 LYS B CA 1
ATOM 1533 C C . LYS B 1 86 ? 25.469 36.517 17.776 1.00 31.23 86 LYS B C 1
ATOM 1534 O O . LYS B 1 86 ? 26.311 36.664 16.890 1.00 27.96 86 LYS B O 1
ATOM 1540 N N . HIS B 1 87 ? 25.668 36.895 19.039 1.00 27.84 87 HIS B N 1
ATOM 1541 C CA . HIS B 1 87 ? 26.751 37.801 19.386 1.00 31.56 87 HIS B CA 1
ATOM 1542 C C . HIS B 1 87 ? 27.717 37.296 20.420 1.00 33.33 87 HIS B C 1
ATOM 1543 O O . HIS B 1 87 ? 28.717 37.966 20.670 1.00 39.46 87 HIS B O 1
ATOM 1550 N N . GLY B 1 88 ? 27.426 36.158 21.043 1.00 34.66 88 GLY B N 1
ATOM 1551 C CA . GLY B 1 88 ? 28.1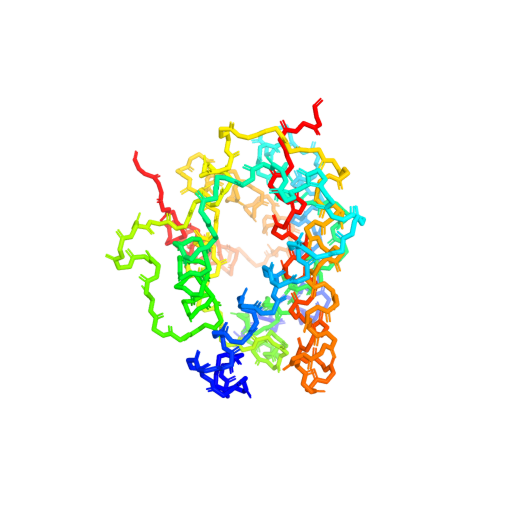82 35.718 22.217 1.00 34.46 88 GLY B CA 1
ATOM 1552 C C . GLY B 1 88 ? 27.783 36.447 23.493 1.00 33.79 88 GLY B C 1
ATOM 1553 O O . GLY B 1 88 ? 26.684 36.983 23.606 1.00 33.58 88 GLY B O 1
ATOM 1554 N N . HIS B 1 89 ? 28.692 36.469 24.455 1.00 34.51 89 HIS B N 1
ATOM 1555 C CA . HIS B 1 89 ? 28.399 36.867 25.850 1.00 36.40 89 HIS B CA 1
ATOM 1556 C C . HIS B 1 89 ? 28.076 38.353 25.895 1.00 34.94 89 HIS B C 1
ATOM 1557 O O . HIS B 1 89 ? 28.746 39.124 25.188 1.00 29.16 89 HIS B O 1
ATOM 1564 N N . PRO B 1 90 ? 27.031 38.758 26.667 1.00 31.58 90 PRO B N 1
ATOM 1565 C CA . PRO B 1 90 ? 26.683 40.184 26.610 1.00 32.19 90 PRO B CA 1
ATOM 1566 C C . PRO B 1 90 ? 27.856 41.106 26.930 1.00 32.77 90 PRO B C 1
ATOM 1567 O O . PRO B 1 90 ? 28.087 42.058 26.196 1.00 30.47 90 PRO B O 1
ATOM 1571 N N . MET B 1 91 ? 28.666 40.762 27.919 1.00 34.69 91 MET B N 1
ATOM 1572 C CA . MET B 1 91 ? 29.828 41.584 28.320 1.00 34.19 91 MET B CA 1
ATOM 1573 C C . MET B 1 91 ? 29.561 43.080 28.066 1.00 32.66 91 MET B C 1
ATOM 1574 O O . MET B 1 91 ? 30.300 43.731 27.323 1.00 29.16 91 MET B O 1
ATOM 1579 N N . LEU B 1 92 ? 28.525 43.633 28.708 1.00 27.48 92 LEU B N 1
ATOM 1580 C CA . LEU B 1 92 ? 28.010 44.900 28.195 1.00 29.86 92 LEU B CA 1
ATOM 1581 C C . LEU B 1 92 ? 29.010 46.031 28.281 1.00 28.06 92 LEU B C 1
ATOM 1582 O O . LEU B 1 92 ? 29.200 46.802 27.327 1.00 29.30 92 LEU B O 1
ATOM 1587 N N . ARG B 1 93 ? 29.675 46.136 29.404 1.00 27.27 93 ARG B N 1
ATOM 1588 C CA . ARG B 1 93 ? 30.627 47.234 29.594 1.00 33.22 93 ARG B CA 1
ATOM 1589 C C . ARG B 1 93 ? 31.676 47.246 28.496 1.00 30.89 93 ARG B C 1
ATOM 1590 O O . ARG B 1 93 ? 31.903 48.281 27.875 1.00 30.03 93 ARG B O 1
ATOM 1598 N N . LYS B 1 94 ? 32.242 46.078 28.193 1.00 30.14 94 LYS B N 1
ATOM 1599 C CA . LYS B 1 94 ? 33.190 45.936 27.076 1.00 32.38 94 LYS B CA 1
ATOM 1600 C C . LYS B 1 94 ? 32.661 46.403 25.713 1.00 31.28 94 LYS B C 1
ATOM 1601 O O . LYS B 1 94 ? 33.348 47.118 24.924 1.00 28.97 94 LYS B O 1
ATOM 1607 N N . ARG B 1 95 ? 31.424 45.997 25.403 1.00 29.94 95 ARG B N 1
ATOM 1608 C CA . ARG B 1 95 ? 30.787 46.387 24.145 1.00 28.44 95 ARG B CA 1
ATOM 1609 C C . ARG B 1 95 ? 30.571 47.914 24.016 1.00 29.59 95 ARG B C 1
ATOM 1610 O O . ARG B 1 95 ? 30.482 48.439 22.914 1.00 28.52 95 ARG B O 1
ATOM 1618 N N . HIS B 1 96 ? 30.578 48.613 25.153 1.00 28.32 96 HIS B N 1
ATOM 1619 C CA . HIS B 1 96 ? 30.371 50.036 25.221 1.00 29.71 96 HIS B CA 1
ATOM 1620 C C . HIS B 1 96 ? 31.638 50.846 25.385 1.00 32.21 96 HIS B C 1
ATOM 1621 O O . HIS B 1 96 ? 31.582 52.060 25.285 1.00 32.57 96 HIS B O 1
ATOM 1628 N N . MET B 1 97 ? 32.776 50.197 25.564 1.00 35.79 97 MET B N 1
ATOM 1629 C CA . MET B 1 97 ? 34.050 50.905 25.652 1.00 37.39 97 MET B CA 1
ATOM 1630 C C . MET B 1 97 ? 34.406 51.744 24.434 1.00 32.48 97 MET B C 1
ATOM 1631 O O . MET B 1 97 ? 35.155 52.667 24.553 1.00 27.18 97 MET B O 1
ATOM 1636 N N . PRO B 1 98 ? 33.859 51.454 23.250 1.00 37.65 98 PRO B N 1
ATOM 1637 C CA . PRO B 1 98 ? 34.197 52.431 22.174 1.00 36.62 98 PRO B CA 1
ATOM 1638 C C . PRO B 1 98 ? 33.569 53.808 22.313 1.00 33.61 98 PRO B C 1
ATOM 1639 O O . PRO B 1 98 ? 33.859 54.664 21.520 1.00 34.17 98 PRO B O 1
ATOM 1643 N N . PHE B 1 99 ? 32.711 54.009 23.303 1.00 34.19 99 PHE B N 1
ATOM 1644 C CA . PHE B 1 99 ? 31.860 55.183 23.370 1.00 33.34 99 PHE B CA 1
ATOM 1645 C C . PHE B 1 99 ? 32.201 55.877 24.644 1.00 34.96 99 PHE B C 1
ATOM 1646 O O . PHE B 1 99 ? 32.586 55.212 25.605 1.00 38.62 99 PHE B O 1
ATOM 1654 N N . THR B 1 100 ? 32.064 57.207 24.645 1.00 35.48 100 THR B N 1
ATOM 1655 C CA . THR B 1 100 ? 32.297 58.022 25.840 1.00 39.70 100 THR B CA 1
ATOM 1656 C C . THR B 1 100 ? 30.992 58.201 26.560 1.00 38.19 100 THR B C 1
ATOM 1657 O O . THR B 1 100 ? 30.034 58.762 26.017 1.00 43.75 100 THR B O 1
ATOM 1661 N N . ILE B 1 101 ? 30.966 57.694 27.779 1.00 35.87 101 ILE B N 1
ATOM 1662 C CA . ILE B 1 101 ? 29.753 57.512 28.511 1.00 36.01 101 ILE B CA 1
ATOM 1663 C C . ILE B 1 101 ? 29.995 58.113 29.883 1.00 36.16 101 ILE B C 1
ATOM 1664 O O . ILE B 1 101 ? 30.745 57.556 30.653 1.00 37.27 101 ILE B O 1
ATOM 1669 N N . ASP B 1 102 ? 29.357 59.268 30.127 1.00 38.02 102 ASP B N 1
ATOM 1670 C CA . ASP B 1 102 ? 29.375 59.957 31.403 1.00 40.58 102 ASP B CA 1
ATOM 1671 C C . ASP B 1 102 ? 28.021 59.874 32.097 1.00 39.34 102 ASP B C 1
ATOM 1672 O O . ASP B 1 102 ? 27.086 59.247 31.583 1.00 36.03 102 ASP B O 1
ATOM 1677 N N . GLN B 1 103 ? 27.951 60.436 33.303 1.00 34.89 103 GLN B N 1
ATOM 1678 C CA . GLN B 1 103 ? 26.729 60.443 34.054 1.00 35.61 103 GLN B CA 1
ATOM 1679 C C . GLN B 1 103 ? 25.578 60.971 33.214 1.00 35.58 103 GLN B C 1
ATOM 1680 O O . GLN B 1 103 ? 24.481 60.410 33.224 1.00 31.33 103 GLN B O 1
ATOM 1686 N N . ASP B 1 104 ? 25.843 62.051 32.475 1.00 35.35 104 ASP B N 1
ATOM 1687 C CA . ASP B 1 104 ? 24.794 62.725 31.710 1.00 35.87 104 ASP B CA 1
ATOM 1688 C C . ASP B 1 104 ? 24.140 61.765 30.715 1.00 31.79 104 ASP B C 1
ATOM 1689 O O . ASP B 1 104 ? 22.957 61.679 30.670 1.00 37.58 104 ASP B O 1
ATOM 1694 N N . LEU B 1 105 ? 24.925 61.077 29.899 1.00 33.30 105 LEU B N 1
ATOM 1695 C CA . LEU B 1 105 ? 24.393 60.131 28.915 1.00 33.90 105 LEU B CA 1
ATOM 1696 C C . LEU B 1 105 ? 23.676 58.959 29.580 1.00 29.68 105 LEU B C 1
ATOM 1697 O O . LEU B 1 105 ? 22.604 58.516 29.139 1.00 25.57 105 LEU B O 1
ATOM 1702 N N . ARG B 1 106 ? 24.241 58.495 30.667 1.00 28.77 106 ARG B N 1
ATOM 1703 C CA . ARG B 1 106 ? 23.580 57.483 31.448 1.00 30.14 106 ARG B CA 1
ATOM 1704 C C . ARG B 1 106 ? 22.192 57.932 31.916 1.00 29.89 106 ARG B C 1
ATOM 1705 O O . ARG B 1 106 ? 21.236 57.123 31.916 1.00 27.73 106 ARG B O 1
ATOM 1713 N N . ASP B 1 107 ? 22.070 59.202 32.309 1.00 31.30 107 ASP B N 1
ATOM 1714 C CA . ASP B 1 107 ? 20.781 59.741 32.810 1.00 29.45 107 ASP B CA 1
ATOM 1715 C C . ASP B 1 107 ? 19.751 59.922 31.654 1.00 28.91 107 ASP B C 1
ATOM 1716 O O . ASP B 1 107 ? 18.554 59.626 31.801 1.00 27.62 107 ASP B O 1
ATOM 1721 N N . GLN B 1 108 ? 20.228 60.275 30.482 1.00 25.12 108 GLN B N 1
ATOM 1722 C CA . GLN B 1 108 ? 19.403 60.215 29.253 1.00 26.59 108 GLN B CA 1
ATOM 1723 C C . GLN B 1 108 ? 18.938 58.823 28.819 1.00 26.58 108 GLN B C 1
ATOM 1724 O O . GLN B 1 108 ? 17.771 58.650 28.451 1.00 29.91 108 GLN B O 1
ATOM 1730 N N . TRP B 1 109 ? 19.840 57.839 28.841 1.00 23.87 109 TRP B N 1
ATOM 1731 C CA . TRP B 1 109 ? 19.463 56.468 28.594 1.00 24.30 109 TRP B CA 1
ATOM 1732 C C . TRP B 1 109 ? 18.335 56.119 29.596 1.00 24.99 109 TRP B C 1
ATOM 1733 O O . TRP B 1 109 ? 17.244 55.692 29.210 1.00 24.34 109 TRP B O 1
ATOM 1744 N N . MET B 1 110 ? 18.576 56.358 30.886 1.00 25.55 110 MET B N 1
ATOM 1745 C CA . MET B 1 110 ? 17.565 56.036 31.875 1.00 27.17 110 MET B CA 1
ATOM 1746 C C . MET B 1 110 ? 16.336 56.907 31.771 1.00 29.02 110 MET B C 1
ATOM 1747 O O . MET B 1 110 ? 15.211 56.457 32.097 1.00 26.20 110 MET B O 1
ATOM 1752 N N . TYR B 1 111 ? 16.511 58.137 31.294 1.00 28.98 111 TYR B N 1
ATOM 1753 C CA . TYR B 1 111 ? 15.344 58.982 31.103 1.00 26.19 111 TYR B CA 1
ATOM 1754 C C . TYR B 1 111 ? 14.374 58.319 30.082 1.00 26.25 111 TYR B C 1
ATOM 1755 O O . TYR B 1 111 ? 13.185 58.224 30.315 1.00 25.01 111 TYR B O 1
ATOM 1764 N N . CYS B 1 112 ? 14.907 57.831 28.968 1.00 25.88 112 CYS B N 1
ATOM 1765 C CA . CYS B 1 112 ? 14.125 57.160 27.932 1.00 26.90 112 CYS B CA 1
ATOM 1766 C C . CYS B 1 112 ? 13.535 55.850 28.421 1.00 26.13 112 CYS B C 1
ATOM 1767 O O . CYS B 1 112 ? 12.334 55.540 28.176 1.00 24.81 112 CYS B O 1
ATOM 1770 N N . MET B 1 113 ? 14.343 55.073 29.142 1.00 27.08 113 MET B N 1
ATOM 1771 C CA . MET B 1 113 ? 13.840 53.793 29.640 1.00 26.22 113 MET B CA 1
ATOM 1772 C C . MET B 1 113 ? 12.753 53.995 30.698 1.00 28.97 113 MET B C 1
ATOM 1773 O O . MET B 1 113 ? 11.715 53.331 30.691 1.00 29.09 113 MET B O 1
ATOM 1778 N N . ASN B 1 114 ? 12.961 54.931 31.607 1.00 29.40 114 ASN B N 1
ATOM 1779 C CA . ASN B 1 114 ? 11.915 55.262 32.609 1.00 31.35 114 ASN B CA 1
ATOM 1780 C C . ASN B 1 114 ? 10.574 55.535 31.906 1.00 29.81 114 ASN B C 1
ATOM 1781 O O . ASN B 1 114 ? 9.566 54.923 32.228 1.00 26.85 114 ASN B O 1
ATOM 1786 N N . LYS B 1 115 ? 10.569 56.413 30.907 1.00 30.64 115 LYS B N 1
ATOM 1787 C CA . LYS B 1 115 ? 9.316 56.690 30.171 1.00 28.95 115 LYS B CA 1
ATOM 1788 C C . LYS B 1 115 ? 8.763 55.461 29.473 1.00 28.93 115 LYS B C 1
ATOM 1789 O O . LYS B 1 115 ? 7.568 55.228 29.473 1.00 31.67 115 LYS B O 1
ATOM 1795 N N . THR B 1 116 ? 9.648 54.680 28.861 1.00 31.19 116 THR B N 1
ATOM 1796 C CA . THR B 1 116 ? 9.261 53.464 28.153 1.00 28.22 116 THR B CA 1
ATOM 1797 C C . THR B 1 116 ? 8.471 52.496 29.027 1.00 30.34 116 THR B C 1
ATOM 1798 O O . THR B 1 116 ? 7.425 51.979 28.604 1.00 31.41 116 THR B O 1
ATOM 1802 N N . LEU B 1 117 ? 8.986 52.259 30.237 1.00 29.12 117 LEU B N 1
ATOM 1803 C CA . LEU B 1 117 ? 8.448 51.247 31.123 1.00 31.48 117 LEU B CA 1
ATOM 1804 C C . LEU B 1 117 ? 7.145 51.740 31.767 1.00 33.95 117 LEU B C 1
ATOM 1805 O O . LEU B 1 117 ? 6.222 50.972 32.063 1.00 30.04 117 LEU B O 1
ATOM 1810 N N . ASP B 1 118 ? 7.098 53.040 32.008 1.00 35.75 118 ASP B N 1
ATOM 1811 C CA . ASP B 1 118 ? 5.844 53.696 32.319 1.00 38.34 118 ASP B CA 1
ATOM 1812 C C . ASP B 1 118 ? 4.775 53.463 31.262 1.00 35.05 118 ASP B C 1
ATOM 1813 O O . ASP B 1 118 ? 3.627 53.350 31.603 1.00 36.26 118 ASP B O 1
ATOM 1818 N N . LEU B 1 119 ? 5.132 53.412 29.990 1.00 32.92 119 LEU B N 1
ATOM 1819 C CA . LEU B 1 119 ? 4.102 53.229 28.962 1.00 34.55 119 LEU B CA 1
ATOM 1820 C C . LEU B 1 119 ? 3.827 51.761 28.641 1.00 36.69 119 LEU B C 1
ATOM 1821 O O . LEU B 1 119 ? 2.717 51.414 28.279 1.00 40.97 119 LEU B O 1
ATOM 1826 N N . GLU B 1 120 ? 4.806 50.888 28.824 1.00 38.72 120 GLU B N 1
ATOM 1827 C CA . GLU B 1 120 ? 4.708 49.544 28.288 1.00 37.92 120 GLU B CA 1
ATOM 1828 C C . GLU B 1 120 ? 4.514 48.443 29.332 1.00 42.82 120 GLU B C 1
ATOM 1829 O O . GLU B 1 120 ? 4.155 47.348 28.948 1.00 44.44 120 GLU B O 1
ATOM 1835 N N . VAL B 1 121 ? 4.794 48.694 30.618 1.00 39.54 121 VAL B N 1
ATOM 1836 C CA . VAL B 1 121 ? 4.652 47.677 31.671 1.00 41.31 121 VAL B CA 1
ATOM 1837 C C . VAL B 1 121 ? 3.506 47.995 32.654 1.00 43.89 121 VAL B C 1
ATOM 1838 O O . VAL B 1 121 ? 3.615 48.941 33.421 1.00 42.26 121 VAL B O 1
ATOM 1842 N N . ASP B 1 122 ? 2.439 47.200 32.677 1.00 46.77 122 ASP B N 1
ATOM 1843 C CA . ASP B 1 122 ? 1.271 47.530 33.508 1.00 52.90 122 ASP B CA 1
ATOM 1844 C C . ASP B 1 122 ? 1.552 47.184 34.946 1.00 55.96 122 ASP B C 1
ATOM 1845 O O . ASP B 1 122 ? 1.252 47.969 35.853 1.00 57.20 122 ASP B O 1
ATOM 1850 N N . ASN B 1 123 ? 2.157 46.015 35.152 1.00 55.77 123 ASN B N 1
ATOM 1851 C CA . ASN B 1 123 ? 2.498 45.551 36.495 1.00 53.95 123 ASN B CA 1
ATOM 1852 C C . ASN B 1 123 ? 3.421 46.554 37.210 1.00 54.64 123 ASN B C 1
ATOM 1853 O O . ASN B 1 123 ? 4.613 46.649 36.895 1.00 57.68 123 ASN B O 1
ATOM 1858 N N . PRO B 1 124 ? 2.879 47.317 38.177 1.00 53.50 124 PRO B N 1
ATOM 1859 C CA . PRO B 1 124 ? 3.715 48.360 38.764 1.00 50.82 124 PRO B CA 1
ATOM 1860 C C . PRO B 1 124 ? 4.919 47.827 39.543 1.00 51.48 124 PRO B C 1
ATOM 1861 O O . PRO B 1 124 ? 5.905 48.558 39.722 1.00 52.49 124 PRO B O 1
ATOM 1865 N N . LEU B 1 125 ? 4.824 46.576 40.008 1.00 53.30 125 LEU B N 1
ATOM 1866 C CA . LEU B 1 125 ? 5.864 45.941 40.819 1.00 50.92 125 LEU B CA 1
ATOM 1867 C C . LEU B 1 125 ? 7.003 45.570 39.872 1.00 47.69 125 LEU B C 1
ATOM 1868 O O . LEU B 1 125 ? 8.170 45.919 40.092 1.00 39.22 125 LEU B O 1
ATOM 1873 N N . LEU B 1 126 ? 6.625 44.874 38.803 1.00 44.23 126 LEU B N 1
ATOM 1874 C CA . LEU B 1 126 ? 7.547 44.493 37.741 1.00 45.69 126 LEU B CA 1
ATOM 1875 C C . LEU B 1 126 ? 8.225 45.713 37.129 1.00 43.84 126 LEU B C 1
ATOM 1876 O O . LEU B 1 126 ? 9.444 45.785 37.072 1.00 38.72 126 LEU B O 1
ATOM 1881 N N . ARG B 1 127 ? 7.412 46.677 36.708 1.00 45.00 127 ARG B N 1
ATOM 1882 C CA . ARG B 1 127 ? 7.920 47.915 36.135 1.00 44.33 127 ARG B CA 1
ATOM 1883 C C . ARG B 1 127 ? 9.084 48.492 36.920 1.00 40.66 127 ARG B C 1
ATOM 1884 O O . ARG B 1 127 ? 10.120 48.873 36.369 1.00 41.88 127 ARG B O 1
ATOM 1892 N N . GLU B 1 128 ? 8.871 48.569 38.217 1.00 37.01 128 GLU B N 1
ATOM 1893 C CA . GLU B 1 128 ? 9.790 49.196 39.094 1.00 36.16 128 GLU B CA 1
ATOM 1894 C C . GLU B 1 128 ? 11.017 48.318 39.310 1.00 36.38 128 GLU B C 1
ATOM 1895 O O . GLU B 1 128 ? 12.127 48.823 39.510 1.00 32.81 128 GLU B O 1
ATOM 1901 N N . GLY B 1 129 ? 10.806 47.005 39.303 1.00 36.42 129 GLY B N 1
ATOM 1902 C CA . GLY B 1 129 ? 11.905 46.064 39.399 1.00 36.56 129 GLY B CA 1
ATOM 1903 C C . GLY B 1 129 ? 12.794 46.166 38.169 1.00 33.00 129 GLY B C 1
ATOM 1904 O O . GLY B 1 129 ? 14.024 46.227 38.285 1.00 33.28 129 GLY B O 1
ATOM 1905 N N . LEU B 1 130 ? 12.176 46.289 36.998 1.00 31.48 130 LEU B N 1
ATOM 1906 C CA . LEU B 1 130 ? 12.953 46.564 35.774 1.00 33.69 130 LEU B CA 1
ATOM 1907 C C . LEU B 1 130 ? 13.702 47.925 35.728 1.00 33.37 130 LEU B C 1
ATOM 1908 O O . LEU B 1 130 ? 14.837 47.985 35.234 1.00 29.70 130 LEU B O 1
ATOM 1913 N N . LYS B 1 131 ? 13.066 48.991 36.236 1.00 33.56 131 LYS B N 1
ATOM 1914 C CA . LYS B 1 131 ? 13.717 50.302 36.343 1.00 34.46 131 LYS B CA 1
ATOM 1915 C C . LYS B 1 131 ? 14.988 50.190 37.122 1.00 31.77 131 LYS B C 1
ATOM 1916 O O . LYS B 1 131 ? 16.026 50.664 36.701 1.00 29.00 131 LYS B O 1
ATOM 1922 N N . GLN B 1 132 ? 14.921 49.521 38.251 1.00 33.96 132 GLN B N 1
ATOM 1923 C CA . GLN B 1 132 ? 16.111 49.410 39.109 1.00 39.19 132 GLN B CA 1
ATOM 1924 C C . GLN B 1 132 ? 17.270 48.596 38.446 1.00 35.38 132 GLN B C 1
ATOM 1925 O O . GLN B 1 132 ? 18.435 48.999 38.483 1.00 31.49 132 GLN B O 1
ATOM 1931 N N . SER B 1 133 ? 16.920 47.478 37.809 1.00 36.13 133 SER B N 1
ATOM 1932 C CA . SER B 1 133 ? 17.940 46.599 37.178 1.00 36.65 133 SER B CA 1
ATOM 1933 C C . SER B 1 133 ? 18.533 47.264 35.949 1.00 32.67 133 SER B C 1
ATOM 1934 O O . SER B 1 133 ? 19.745 47.310 35.809 1.00 35.47 133 SER B O 1
ATOM 1937 N N . PHE B 1 134 ? 17.699 47.859 35.105 1.00 32.76 134 PHE B N 1
ATOM 1938 C CA . PHE B 1 134 ? 18.222 48.765 34.059 1.00 30.46 134 PHE B CA 1
ATOM 1939 C C . PHE B 1 134 ? 19.084 49.859 34.667 1.00 28.96 134 PHE B C 1
ATOM 1940 O O . PHE B 1 134 ? 20.155 50.150 34.151 1.00 27.99 134 PHE B O 1
ATOM 1948 N N . GLY B 1 135 ? 18.643 50.421 35.798 1.00 31.08 135 GLY B N 1
ATOM 1949 C CA . GLY B 1 135 ? 19.359 51.503 36.464 1.00 29.97 135 GLY B CA 1
ATOM 1950 C C . GLY B 1 135 ? 20.774 51.123 36.785 1.00 27.65 135 GLY B C 1
ATOM 1951 O O . GLY B 1 135 ? 21.703 51.838 36.427 1.00 27.88 135 GLY B O 1
ATOM 1952 N N . GLN B 1 136 ? 20.908 49.981 37.454 1.00 31.34 136 GLN B N 1
ATOM 1953 C CA . GLN B 1 136 ? 22.212 49.397 37.857 1.00 36.61 136 GLN B CA 1
ATOM 1954 C C . GLN B 1 136 ? 23.109 49.096 36.662 1.00 33.91 136 GLN B C 1
ATOM 1955 O O . GLN B 1 136 ? 24.323 49.424 36.684 1.00 33.61 136 GLN B O 1
ATOM 1961 N N . LEU B 1 137 ? 22.523 48.549 35.585 1.00 33.50 137 LEU B N 1
ATOM 1962 C CA . LEU B 1 137 ? 23.348 48.199 34.379 1.00 29.37 137 LEU B CA 1
ATOM 1963 C C . LEU B 1 137 ? 23.828 49.480 33.712 1.00 29.66 137 LEU B C 1
ATOM 1964 O O . LEU B 1 137 ? 25.013 49.617 33.333 1.00 27.02 137 LEU B O 1
ATOM 1969 N N . ALA B 1 138 ? 22.934 50.471 33.632 1.00 28.59 138 ALA B N 1
ATOM 1970 C CA . ALA B 1 138 ? 23.337 51.725 32.999 1.00 30.86 138 ALA B CA 1
ATOM 1971 C C . ALA B 1 138 ? 24.474 52.428 33.793 1.00 28.72 138 ALA B C 1
ATOM 1972 O O . ALA B 1 138 ? 25.431 52.892 33.210 1.00 27.04 138 ALA B O 1
ATOM 1974 N N . SER B 1 139 ? 24.376 52.488 35.109 1.00 31.38 139 SER B N 1
ATOM 1975 C CA . SER B 1 139 ? 25.444 53.137 35.891 1.00 34.80 139 SER B CA 1
ATOM 1976 C C . SER B 1 139 ? 26.734 52.324 35.695 1.00 37.64 139 SER B C 1
ATOM 1977 O O . SER B 1 139 ? 27.828 52.896 35.553 1.00 35.46 139 SER B O 1
ATOM 1980 N N . HIS B 1 140 ? 26.589 51.012 35.507 1.00 40.38 140 HIS B N 1
ATOM 1981 C CA . HIS B 1 140 ? 27.756 50.156 35.275 1.00 35.58 140 HIS B CA 1
ATOM 1982 C C . HIS B 1 140 ? 28.450 50.478 33.981 1.00 35.27 140 HIS B C 1
ATOM 1983 O O . HIS B 1 140 ? 29.655 50.217 33.857 1.00 34.90 140 HIS B O 1
ATOM 1990 N N . MET B 1 141 ? 27.737 51.038 32.998 1.00 35.17 141 MET B N 1
ATOM 1991 C CA . MET B 1 141 ? 28.368 51.333 31.691 1.00 37.28 141 MET B CA 1
ATOM 1992 C C . MET B 1 141 ? 29.255 52.549 31.682 1.00 35.66 141 MET B C 1
ATOM 1993 O O . MET B 1 141 ? 30.077 52.716 30.777 1.00 34.21 141 MET B O 1
ATOM 1998 N N . ILE B 1 142 ? 29.040 53.411 32.660 1.00 40.44 142 ILE B N 1
ATOM 1999 C CA . ILE B 1 142 ? 29.695 54.705 32.715 1.00 39.25 142 ILE B CA 1
ATOM 2000 C C . ILE B 1 142 ? 31.212 54.498 32.695 1.00 35.60 142 ILE B C 1
ATOM 2001 O O . ILE B 1 142 ? 31.736 53.817 33.530 1.00 36.47 142 ILE B O 1
ATOM 2006 N N . ASN B 1 143 ? 31.890 55.085 31.725 1.00 38.40 143 ASN B N 1
ATOM 2007 C CA . ASN B 1 143 ? 33.317 54.841 31.507 1.00 39.79 143 ASN B CA 1
ATOM 2008 C C . ASN B 1 143 ? 34.127 56.131 31.515 1.00 48.34 143 ASN B C 1
ATOM 2009 O O . ASN B 1 143 ? 35.264 56.189 31.032 1.00 41.35 143 ASN B O 1
ATOM 2014 N N . GLN B 1 144 ? 33.495 57.155 32.083 1.00 59.38 144 GLN B N 1
ATOM 2015 C CA . GLN B 1 144 ? 34.094 58.454 32.335 1.00 68.97 144 GLN B CA 1
ATOM 2016 C C . GLN B 1 144 ? 33.325 59.181 33.468 1.00 74.32 144 GLN B C 1
ATOM 2017 O O . GLN B 1 144 ? 32.149 59.536 33.257 1.00 68.51 144 GLN B O 1
ATOM 2023 N N . HIS B 1 145 ? 33.909 59.408 34.659 1.00 78.73 145 HIS B N 1
ATOM 2024 C CA . HIS B 1 145 ? 35.288 59.070 35.084 1.00 85.38 145 HIS B CA 1
ATOM 2025 C C . HIS B 1 145 ? 36.352 59.731 34.216 1.00 88.20 145 HIS B C 1
ATOM 2026 O O . HIS B 1 145 ? 36.899 60.769 34.586 1.00 81.48 145 HIS B O 1
#

B-factor: mean 39.92, std 11.73, range [18.6, 89.03]

Radius of gyration: 19.45 Å; Cα contacts (8 Å, |Δi|>4): 278; chains: 2; bounding box: 42×45×54 Å

Sequence (248 aa):
KTPYEILGGEAGALAIANRFYDIMATDEYAKPLYDMHPLPLDRIRQVFFEFLSGWLGGPDLFVAKHGHPMLRKRHMPFTIDQDLRDQWMYCMNKTLDLEVDNPLLREEGLKQSFGQLASHMINQHKTPYEILGGEAGALAIANRFYDIMATDEYAKPLYDMHPLPLDRIRQVFFEFLSGWLGGPDLFVAKHGHPMLRKRHMPFTIDQDLRDQWMYCMNKTLDLEVDNPLLREGLKQSFGQLASHMINQH

InterPro domains:
  IPR001486 Truncated hemoglobin [PF01152] (25-143)
  IPR009050 Globin-like superfamily [SSF46458] (23-144)
  IPR01229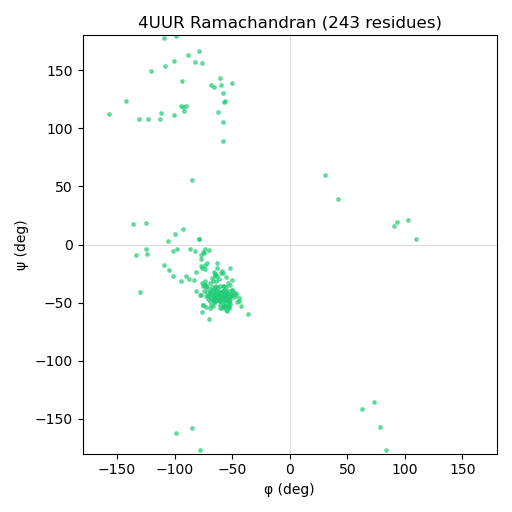2 Globin/Protoglobin [G3DSA:1.10.490.10] (2-145)
  IPR044203 Group 2 truncated hemoglobin GlbO/Two-on-two hemoglobin-3-like [PTHR47366] (23-120)

Solvent-accessible surface area: 12972 Å² total; per-residue (Å²): 198,49,42,34,87,72,25,58,12,105,74,11,0,72,38,3,0,45,88,0,10,75,28,1,29,119,34,158,98,0,127,65,12,47,91,39,37,28,113,100,14,104,83,43,51,82,20,21,14,6,17,0,1,18,82,5,46,19,76,83,53,12,46,84,127,63,31,134,38,114,34,74,57,94,56,12,6,51,43,16,48,100,73,24,42,50,2,58,11,64,0,0,50,89,0,0,80,114,47,2,133,49,88,153,25,56,91,40,10,44,114,42,6,13,136,45,10,54,99,15,18,4,72,190,195,50,46,26,89,83,27,55,11,105,72,12,0,66,38,2,0,46,86,0,9,69,14,2,44,103,32,144,132,0,97,68,9,39,92,56,40,90,112,98,11,98,150,43,52,85,33,23,12,16,15,0,0,5,61,4,37,19,72,60,50,14,38,81,118,71,32,66,6,41,19,70,122,83,51,96,108,86,81,18,53,102,82,28,42,57,5,56,23,70,0,0,61,66,0,0,74,110,50,4,133,61,96,136,23,55,79,33,9,34,79,31,6,9,58,18,10,28,16,21,16,35,89,197